Protein AF-A0AAU4BUW2-F1 (afdb_monomer_lite)

pLDDT: mean 75.23, std 21.62, range [34.34, 97.56]

Structure (mmCIF, N/CA/C/O backbone):
data_AF-A0AAU4BUW2-F1
#
_entry.id   AF-A0AAU4BUW2-F1
#
loop_
_atom_site.group_PDB
_atom_site.id
_atom_site.type_symbol
_atom_site.label_atom_id
_atom_site.label_alt_id
_atom_site.label_comp_id
_atom_site.label_asym_id
_atom_site.label_entity_id
_atom_site.label_seq_id
_atom_site.pdbx_PDB_ins_code
_atom_site.Cartn_x
_atom_site.Cartn_y
_atom_site.Cartn_z
_atom_site.occupancy
_atom_site.B_iso_or_equiv
_atom_site.auth_seq_id
_atom_site.auth_comp_id
_atom_site.auth_asym_id
_atom_site.auth_atom_id
_atom_site.pdbx_PDB_model_num
ATOM 1 N N . MET A 1 1 ? 33.527 -17.683 20.914 1.00 52.94 1 MET A N 1
ATOM 2 C CA . MET A 1 1 ? 32.329 -17.233 20.175 1.00 52.94 1 MET A CA 1
ATOM 3 C C . MET A 1 1 ? 32.553 -15.780 19.814 1.00 52.94 1 MET A C 1
ATOM 5 O O . MET A 1 1 ? 32.644 -14.960 20.717 1.00 52.94 1 MET A O 1
ATOM 9 N N . THR A 1 2 ? 32.764 -15.481 18.536 1.00 48.72 2 THR A N 1
ATOM 10 C CA . THR A 1 2 ? 32.905 -14.100 18.056 1.00 48.72 2 THR A CA 1
ATOM 11 C C . THR A 1 2 ? 31.518 -13.453 18.076 1.00 48.72 2 THR A C 1
ATOM 13 O O . THR A 1 2 ? 30.574 -14.110 17.627 1.00 48.72 2 THR A O 1
ATOM 16 N N . PRO A 1 3 ? 31.344 -12.240 18.628 1.00 55.28 3 PRO A N 1
ATOM 17 C CA . PRO A 1 3 ? 30.049 -11.572 18.601 1.00 55.28 3 PRO A CA 1
ATOM 18 C C . PRO A 1 3 ? 29.591 -11.379 17.146 1.00 55.28 3 PRO A C 1
ATOM 20 O O . PRO A 1 3 ? 30.436 -11.143 16.276 1.00 55.28 3 PRO A O 1
ATOM 23 N N . PRO A 1 4 ? 28.283 -11.501 16.858 1.00 71.19 4 PRO A N 1
ATOM 24 C CA . PRO A 1 4 ? 27.765 -11.181 15.538 1.00 71.19 4 PRO A CA 1
ATOM 25 C C . PRO A 1 4 ? 28.080 -9.712 15.250 1.00 71.19 4 PRO A C 1
ATOM 27 O O . PRO A 1 4 ? 27.684 -8.825 16.001 1.00 71.19 4 PRO A O 1
ATOM 30 N N . HIS A 1 5 ? 28.855 -9.467 14.196 1.00 78.31 5 HIS A N 1
ATOM 31 C CA . HIS A 1 5 ? 29.102 -8.113 13.728 1.00 78.31 5 HIS A CA 1
ATOM 32 C C . HIS A 1 5 ? 27.806 -7.559 13.142 1.00 78.31 5 HIS A C 1
ATOM 34 O O . HIS A 1 5 ? 27.240 -8.158 12.226 1.00 78.31 5 HIS A O 1
ATOM 40 N N . ASP A 1 6 ? 27.355 -6.418 13.662 1.00 89.38 6 ASP A N 1
ATOM 41 C CA . ASP A 1 6 ? 26.256 -5.682 13.053 1.00 89.38 6 ASP A CA 1
ATOM 42 C C . ASP A 1 6 ? 26.631 -5.316 11.607 1.00 89.38 6 ASP A C 1
ATOM 44 O O . ASP A 1 6 ? 27.727 -4.795 11.365 1.00 89.38 6 ASP A O 1
ATOM 48 N N . PRO A 1 7 ? 25.753 -5.589 10.627 1.00 91.94 7 PRO A N 1
ATOM 49 C CA . PRO A 1 7 ? 26.035 -5.282 9.235 1.00 91.94 7 PRO A CA 1
ATOM 50 C C . PRO A 1 7 ? 26.151 -3.760 9.019 1.00 91.94 7 PRO A C 1
ATOM 52 O O . PRO A 1 7 ? 25.404 -2.982 9.627 1.00 91.94 7 PRO A O 1
ATOM 55 N N . PRO A 1 8 ? 27.062 -3.313 8.135 1.00 96.19 8 PRO A N 1
ATOM 56 C CA . PRO A 1 8 ? 27.320 -1.898 7.885 1.00 96.19 8 PRO A CA 1
ATOM 57 C C . PRO A 1 8 ? 26.089 -1.162 7.342 1.00 96.19 8 PRO A C 1
ATOM 59 O O . PRO A 1 8 ? 25.204 -1.744 6.712 1.00 96.19 8 PRO A O 1
ATOM 62 N N . THR A 1 9 ? 26.047 0.151 7.571 1.00 97.12 9 THR A N 1
ATOM 63 C CA . THR A 1 9 ? 24.990 1.043 7.078 1.00 97.12 9 THR A CA 1
ATOM 64 C C . THR A 1 9 ? 25.570 2.072 6.111 1.00 97.12 9 THR A C 1
ATOM 66 O O . THR A 1 9 ? 26.580 2.703 6.413 1.00 97.12 9 THR A O 1
ATOM 69 N N . TYR A 1 10 ? 24.903 2.264 4.977 1.00 96.88 10 TYR A N 1
ATOM 70 C CA . TYR A 1 10 ? 25.281 3.161 3.889 1.00 96.88 10 TYR A CA 1
ATOM 71 C C . TYR A 1 10 ? 24.209 4.239 3.714 1.00 96.88 10 TYR A C 1
ATOM 73 O O . TYR A 1 10 ? 23.021 3.945 3.841 1.00 96.88 10 TYR A O 1
ATOM 81 N N . THR A 1 11 ? 24.606 5.475 3.413 1.00 93.75 11 THR A N 1
ATOM 82 C CA . THR A 1 11 ? 23.684 6.586 3.105 1.00 93.75 11 THR A CA 1
ATOM 83 C C . THR A 1 11 ? 23.733 6.947 1.626 1.00 93.75 11 THR A C 1
ATOM 85 O O . THR A 1 11 ? 22.713 6.899 0.945 1.00 93.75 11 THR A O 1
ATOM 88 N N . ASP A 1 12 ? 24.935 7.202 1.110 1.00 87.56 12 ASP A N 1
ATOM 89 C CA . ASP A 1 12 ? 25.102 7.804 -0.219 1.00 87.56 12 ASP A CA 1
ATOM 90 C C . ASP A 1 12 ? 25.758 6.845 -1.218 1.00 87.56 12 ASP A C 1
ATOM 92 O O . ASP A 1 12 ? 25.299 6.711 -2.348 1.00 87.56 12 ASP A O 1
ATOM 96 N N . ASN A 1 13 ? 26.787 6.112 -0.779 1.00 92.50 13 ASN A N 1
ATOM 97 C CA . ASN A 1 13 ? 27.566 5.213 -1.629 1.00 92.50 13 ASN A CA 1
ATOM 98 C C . ASN A 1 13 ? 27.379 3.760 -1.192 1.00 92.50 13 ASN A C 1
ATOM 100 O O . ASN A 1 13 ? 28.060 3.276 -0.285 1.00 92.50 13 ASN A O 1
ATOM 104 N N . VAL A 1 14 ? 26.441 3.070 -1.841 1.00 95.25 14 VAL A N 1
ATOM 105 C CA . VAL 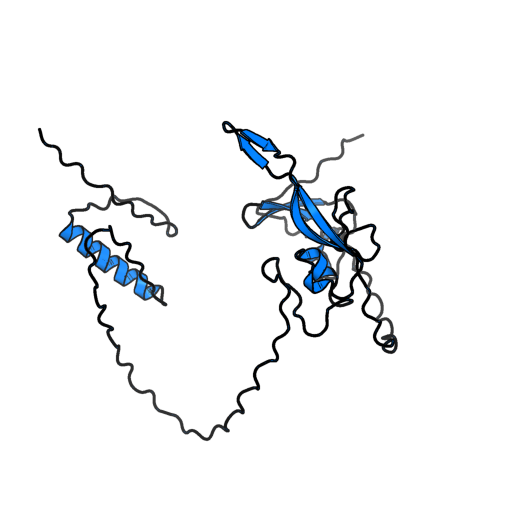A 1 14 ? 26.280 1.619 -1.709 1.00 95.25 14 VAL A CA 1
ATOM 106 C C . VAL A 1 14 ? 27.319 0.933 -2.606 1.00 95.25 14 VAL A C 1
ATOM 108 O O . VAL A 1 14 ? 27.342 1.217 -3.801 1.00 95.25 14 VAL A O 1
ATOM 111 N N . PRO A 1 15 ? 28.182 0.049 -2.072 1.00 97.25 15 PRO A N 1
ATOM 112 C CA . PRO A 1 15 ? 29.127 -0.712 -2.885 1.00 97.25 15 PRO A CA 1
ATOM 113 C C . PRO A 1 15 ? 28.440 -1.516 -3.998 1.00 97.25 15 PRO A C 1
ATOM 115 O O . PRO A 1 15 ? 27.417 -2.142 -3.746 1.00 97.25 15 PRO A O 1
ATOM 118 N N . ASP A 1 16 ? 29.054 -1.611 -5.181 1.00 96.62 16 ASP A N 1
ATOM 119 C CA . ASP A 1 16 ? 28.465 -2.273 -6.368 1.00 96.62 16 ASP A CA 1
ATOM 120 C C . ASP A 1 16 ? 28.072 -3.745 -6.163 1.00 96.62 16 ASP A C 1
ATOM 122 O O . ASP A 1 16 ? 27.202 -4.281 -6.851 1.00 96.62 16 ASP A O 1
ATOM 126 N N . HIS A 1 17 ? 28.730 -4.423 -5.221 1.00 96.69 17 HIS A N 1
ATOM 127 C CA . HIS A 1 17 ? 28.425 -5.810 -4.875 1.00 96.69 17 HIS A CA 1
ATOM 128 C C . HIS A 1 17 ? 27.206 -5.940 -3.956 1.00 96.69 17 HIS A C 1
ATOM 130 O O . HIS A 1 17 ? 26.813 -7.059 -3.652 1.00 96.69 17 HIS A O 1
ATOM 136 N N . LEU A 1 18 ? 26.606 -4.836 -3.511 1.00 97.56 18 LEU A N 1
ATOM 137 C CA . LEU A 1 18 ? 25.422 -4.817 -2.666 1.00 97.56 18 LEU A CA 1
ATOM 138 C C . LEU A 1 18 ? 24.219 -4.302 -3.456 1.00 97.56 18 LEU A C 1
ATOM 140 O O . LEU A 1 18 ? 24.239 -3.210 -4.019 1.00 97.56 18 LEU A O 1
ATOM 144 N N . LYS A 1 19 ? 23.139 -5.081 -3.462 1.00 97.31 19 LYS A N 1
ATOM 145 C CA . LYS A 1 19 ? 21.871 -4.714 -4.102 1.00 97.31 19 LYS A CA 1
ATOM 146 C C . LYS A 1 19 ? 20.706 -4.910 -3.149 1.00 97.31 19 LYS A C 1
ATOM 148 O O . LYS A 1 19 ? 20.697 -5.818 -2.319 1.00 97.31 19 LYS A O 1
ATOM 153 N N . THR A 1 20 ? 19.688 -4.072 -3.292 1.00 96.38 20 THR A N 1
ATOM 154 C CA . THR A 1 20 ? 18.395 -4.291 -2.634 1.00 96.38 20 THR A CA 1
ATOM 155 C C . THR A 1 20 ? 17.709 -5.537 -3.201 1.00 96.38 20 THR A C 1
ATOM 157 O O . THR A 1 20 ? 17.970 -5.944 -4.337 1.00 96.38 20 THR A O 1
ATOM 160 N N . THR A 1 21 ? 16.764 -6.119 -2.456 1.00 92.38 21 THR A N 1
ATOM 161 C CA . THR A 1 21 ? 15.946 -7.238 -2.969 1.00 92.38 21 THR A CA 1
ATOM 162 C C . THR A 1 21 ? 15.239 -6.880 -4.287 1.00 92.38 21 THR A C 1
ATOM 164 O O . THR A 1 21 ? 15.141 -7.722 -5.177 1.00 92.38 21 THR A O 1
ATOM 167 N N . GLY A 1 22 ? 14.770 -5.636 -4.445 1.00 88.19 22 GLY A N 1
ATOM 168 C CA . GLY A 1 22 ? 14.129 -5.175 -5.682 1.00 88.19 22 GLY A CA 1
ATOM 169 C C . GLY A 1 22 ? 15.079 -5.175 -6.883 1.00 88.19 22 GLY A C 1
ATOM 170 O O . GLY A 1 22 ? 14.716 -5.677 -7.944 1.00 88.19 22 GLY A O 1
ATOM 171 N N . GLN A 1 23 ? 16.307 -4.681 -6.699 1.00 94.19 23 GLN A N 1
ATOM 172 C CA . GLN A 1 23 ? 17.339 -4.682 -7.743 1.00 94.19 23 GLN A CA 1
ATOM 173 C C . GLN A 1 23 ? 17.772 -6.104 -8.116 1.00 94.19 23 GLN A C 1
ATOM 175 O O . GLN A 1 23 ? 17.837 -6.415 -9.299 1.00 94.19 23 GLN A O 1
ATOM 180 N N . LEU A 1 24 ? 17.981 -6.994 -7.136 1.00 94.62 24 LEU A N 1
ATOM 181 C CA . LEU A 1 24 ? 18.290 -8.402 -7.419 1.00 94.62 24 LEU A CA 1
ATOM 182 C C . LEU A 1 24 ? 17.197 -9.067 -8.260 1.00 94.62 24 LEU A C 1
ATOM 184 O O . LEU A 1 24 ? 17.501 -9.742 -9.238 1.00 94.62 24 LEU A O 1
ATOM 188 N N . ARG A 1 25 ? 15.922 -8.846 -7.919 1.00 91.50 25 ARG A N 1
ATOM 189 C CA . ARG A 1 25 ? 14.804 -9.421 -8.679 1.00 91.50 25 ARG A CA 1
ATOM 190 C C . ARG A 1 25 ? 14.738 -8.903 -10.110 1.00 91.50 25 ARG A C 1
ATOM 192 O O . ARG A 1 25 ? 14.415 -9.683 -11.000 1.00 91.50 25 ARG A O 1
ATOM 199 N N . ALA A 1 26 ? 15.050 -7.625 -10.329 1.00 85.50 26 ALA A N 1
ATOM 200 C CA . ALA A 1 26 ? 15.132 -7.053 -11.672 1.00 85.50 26 ALA A CA 1
ATOM 201 C C . ALA A 1 26 ? 16.213 -7.739 -12.529 1.00 85.50 26 ALA A C 1
ATOM 203 O O . ALA A 1 26 ? 16.033 -7.873 -13.735 1.00 85.50 26 ALA A O 1
ATOM 204 N N . ASP A 1 27 ? 17.271 -8.253 -11.896 1.00 91.88 27 ASP A N 1
ATOM 205 C CA . ASP A 1 27 ? 18.342 -9.018 -12.544 1.00 91.88 27 ASP A CA 1
ATOM 206 C C . ASP A 1 27 ? 18.046 -10.529 -12.649 1.00 91.88 27 ASP A C 1
ATOM 208 O O . ASP A 1 27 ? 18.917 -11.309 -13.033 1.00 91.88 27 ASP A O 1
ATOM 212 N N . GLY A 1 28 ? 16.844 -10.983 -12.279 1.00 92.75 28 GLY A N 1
ATOM 213 C CA . GLY A 1 28 ? 16.517 -12.412 -12.264 1.00 92.75 28 GLY A CA 1
ATOM 214 C C . GLY A 1 28 ? 17.132 -13.179 -11.085 1.00 92.75 28 GLY A C 1
ATOM 215 O O . GLY A 1 28 ? 17.253 -14.403 -11.142 1.00 92.75 28 GLY A O 1
ATOM 216 N N . LEU A 1 29 ? 17.516 -12.487 -10.011 1.00 95.62 29 LEU A N 1
ATOM 217 C CA . LEU A 1 29 ? 18.175 -13.048 -8.830 1.00 95.62 29 LEU A CA 1
ATOM 218 C C . LEU A 1 29 ? 17.323 -12.884 -7.559 1.00 95.62 29 LEU A C 1
ATOM 220 O O . LEU A 1 29 ? 16.421 -12.047 -7.467 1.00 95.62 29 LEU A O 1
ATOM 224 N N . ARG A 1 30 ? 17.624 -13.680 -6.533 1.00 94.75 30 ARG A N 1
ATOM 225 C CA . ARG A 1 30 ? 17.110 -13.531 -5.162 1.00 94.75 30 ARG A CA 1
ATOM 226 C C . ARG A 1 30 ? 18.259 -13.612 -4.150 1.00 94.75 30 ARG A C 1
ATOM 228 O O . ARG A 1 30 ? 19.281 -14.226 -4.463 1.00 94.75 30 ARG A O 1
ATOM 235 N N . PRO A 1 31 ? 18.111 -13.045 -2.939 1.00 96.50 31 PRO A N 1
ATOM 236 C CA . PRO A 1 31 ? 19.123 -13.179 -1.893 1.00 96.50 31 PRO A CA 1
ATOM 237 C C . PRO A 1 31 ? 19.453 -14.651 -1.609 1.00 96.50 31 PRO A C 1
ATOM 239 O O . PRO A 1 31 ? 18.542 -15.469 -1.476 1.00 96.50 31 PRO A O 1
ATOM 242 N N . GLY A 1 32 ? 20.741 -14.994 -1.515 1.00 93.25 32 GLY A N 1
ATOM 243 C CA . GLY A 1 32 ? 21.165 -16.344 -1.115 1.00 93.25 32 GLY A CA 1
ATOM 244 C C . GLY A 1 32 ? 21.112 -16.580 0.390 1.00 93.25 32 GLY A C 1
ATOM 245 O O . GLY A 1 32 ? 21.058 -17.723 0.837 1.00 93.25 32 GLY A O 1
ATOM 246 N N . THR A 1 33 ? 21.094 -15.504 1.177 1.00 91.25 33 THR A N 1
ATOM 247 C CA . THR A 1 33 ? 20.974 -15.532 2.635 1.00 91.25 33 THR A CA 1
ATOM 248 C C . THR A 1 33 ? 19.787 -14.694 3.085 1.00 91.25 33 THR A C 1
ATOM 250 O O . THR A 1 33 ? 19.461 -13.678 2.474 1.00 91.25 33 THR A O 1
ATOM 253 N N . VAL A 1 34 ? 19.158 -15.111 4.187 1.00 88.06 34 VAL A N 1
ATOM 254 C CA . VAL A 1 34 ? 18.076 -14.344 4.827 1.00 88.06 34 VAL A CA 1
ATOM 255 C C . VAL A 1 34 ? 18.628 -13.090 5.507 1.00 88.06 34 VAL A C 1
ATOM 257 O O . VAL A 1 34 ? 17.988 -12.048 5.489 1.00 88.06 34 VAL A O 1
ATOM 260 N N . ALA A 1 35 ? 19.830 -13.174 6.086 1.00 92.62 35 ALA A N 1
ATOM 261 C CA . ALA A 1 35 ? 20.460 -12.032 6.735 1.00 92.62 35 ALA A CA 1
ATOM 262 C C . ALA A 1 35 ? 20.960 -11.007 5.695 1.00 92.62 35 ALA A C 1
ATOM 264 O O . ALA A 1 35 ? 21.592 -11.413 4.708 1.00 92.62 35 ALA A O 1
ATOM 265 N N . PRO A 1 36 ? 20.718 -9.700 5.910 1.00 94.75 36 PRO A N 1
ATOM 266 C CA . PRO A 1 36 ? 21.247 -8.648 5.054 1.00 94.75 36 PRO A CA 1
ATOM 267 C C . PRO A 1 36 ? 22.759 -8.491 5.253 1.00 94.75 36 PRO A C 1
ATOM 269 O O . PRO A 1 36 ? 23.269 -8.559 6.371 1.00 94.75 36 PRO A O 1
ATOM 272 N N . ALA A 1 37 ? 23.473 -8.234 4.159 1.00 96.19 37 ALA A N 1
ATOM 273 C CA . ALA A 1 37 ? 24.902 -7.917 4.168 1.00 96.19 37 ALA A CA 1
ATOM 274 C C . ALA A 1 37 ? 25.169 -6.451 4.559 1.00 96.19 37 ALA A C 1
ATOM 276 O O . ALA A 1 37 ? 26.288 -6.091 4.916 1.00 96.19 37 ALA A O 1
ATOM 277 N N . GLY A 1 38 ? 24.141 -5.604 4.498 1.00 96.75 38 GLY A N 1
ATOM 278 C CA . GLY A 1 38 ? 24.213 -4.195 4.846 1.00 96.75 38 GLY A CA 1
ATOM 279 C C . GLY A 1 38 ? 22.836 -3.546 4.865 1.00 96.75 38 GLY A C 1
ATOM 280 O O . GLY A 1 38 ? 21.825 -4.158 4.518 1.00 96.75 38 GLY A O 1
ATOM 281 N N . TRP A 1 39 ? 22.806 -2.275 5.236 1.00 97.25 39 TRP A N 1
ATOM 282 C CA . TRP A 1 39 ? 21.598 -1.460 5.227 1.00 97.25 39 TRP A CA 1
ATOM 283 C C . TRP A 1 39 ? 21.820 -0.203 4.408 1.00 97.25 39 TRP A C 1
ATOM 285 O O . TRP A 1 39 ? 22.830 0.469 4.585 1.00 97.25 39 TRP A O 1
ATOM 295 N N . TRP A 1 40 ? 20.867 0.150 3.556 1.00 96.94 40 TRP A N 1
ATOM 296 C CA . TRP A 1 40 ? 20.851 1.437 2.872 1.00 96.94 40 TRP A CA 1
ATOM 297 C C . TRP A 1 40 ? 19.828 2.358 3.523 1.00 96.94 40 TRP A C 1
ATOM 299 O O . TRP A 1 40 ? 18.663 1.984 3.665 1.00 96.94 40 TRP A O 1
ATOM 309 N N . ILE A 1 41 ? 20.254 3.552 3.925 1.00 95.75 41 ILE A N 1
ATOM 310 C CA . ILE A 1 41 ? 19.381 4.604 4.428 1.00 95.75 41 ILE A CA 1
ATOM 311 C C . ILE A 1 41 ? 19.237 5.689 3.368 1.00 95.75 41 ILE A C 1
ATOM 313 O O . ILE A 1 41 ? 20.212 6.347 3.025 1.00 95.75 41 ILE A O 1
ATOM 317 N N . GLN A 1 42 ? 18.009 5.920 2.921 1.00 90.69 42 GLN A N 1
ATOM 318 C CA . GLN A 1 42 ? 17.655 7.012 2.020 1.00 90.69 42 GLN A CA 1
ATOM 319 C C . GLN A 1 42 ? 16.751 8.011 2.736 1.00 90.69 42 GLN A C 1
ATOM 321 O O . GLN A 1 42 ? 15.917 7.623 3.551 1.00 90.69 42 GLN A O 1
ATOM 326 N N . THR A 1 43 ? 16.883 9.295 2.413 1.00 89.81 43 THR A N 1
ATOM 327 C CA . THR A 1 43 ? 15.946 10.322 2.882 1.00 89.81 43 THR A CA 1
ATOM 328 C C . THR A 1 43 ? 14.942 10.616 1.775 1.00 89.81 43 THR A C 1
ATOM 330 O O . THR A 1 43 ? 15.328 11.048 0.692 1.00 89.81 43 THR A O 1
ATOM 333 N N . PHE A 1 44 ? 13.656 10.405 2.042 1.00 75.12 44 PHE A N 1
ATOM 334 C CA . PHE A 1 44 ? 12.568 10.712 1.116 1.00 75.12 44 PHE A CA 1
ATOM 335 C C . PHE A 1 44 ? 11.530 11.577 1.826 1.00 75.12 44 PHE A C 1
ATOM 337 O O . PHE A 1 44 ? 11.021 11.194 2.875 1.00 75.12 44 PHE A O 1
ATOM 344 N N . ALA A 1 45 ? 11.246 12.761 1.274 1.00 81.00 45 ALA A N 1
ATOM 345 C CA . ALA A 1 45 ? 10.319 13.743 1.851 1.00 81.00 45 ALA A CA 1
ATOM 346 C C . ALA A 1 45 ? 10.613 14.127 3.323 1.00 81.00 45 ALA A C 1
ATOM 348 O O . ALA A 1 45 ? 9.707 14.472 4.074 1.00 81.00 45 ALA A O 1
ATOM 349 N N . GLY A 1 46 ? 11.886 14.081 3.734 1.00 82.31 46 GLY A N 1
ATOM 350 C CA . GLY A 1 46 ? 12.315 14.361 5.110 1.00 82.31 46 GLY A CA 1
ATOM 351 C C . GLY A 1 46 ? 12.319 13.143 6.042 1.00 82.31 46 GLY A C 1
ATOM 352 O O . GLY A 1 46 ? 12.901 13.226 7.122 1.00 82.31 46 GLY A O 1
ATOM 353 N N . ASP A 1 47 ? 11.771 12.005 5.610 1.00 77.50 47 ASP A N 1
ATOM 354 C CA . ASP A 1 47 ? 11.775 10.756 6.371 1.00 77.50 47 ASP A CA 1
ATOM 355 C C . ASP A 1 47 ? 12.941 9.850 5.963 1.00 77.50 47 ASP A C 1
ATOM 357 O O . ASP A 1 47 ? 13.281 9.730 4.783 1.00 77.50 47 ASP A O 1
ATOM 361 N N . ARG A 1 48 ? 13.557 9.181 6.946 1.00 85.38 48 ARG A N 1
ATOM 362 C CA . ARG A 1 48 ? 14.647 8.221 6.718 1.00 85.38 48 ARG A CA 1
ATOM 363 C C . ARG A 1 48 ? 14.082 6.818 6.521 1.00 85.38 48 ARG A C 1
ATOM 365 O O . ARG A 1 48 ? 13.558 6.214 7.454 1.00 85.38 48 ARG A O 1
ATOM 372 N N . TRP A 1 49 ? 14.260 6.285 5.323 1.00 86.00 49 TRP A N 1
ATOM 373 C CA . TRP A 1 49 ? 13.876 4.937 4.929 1.00 86.00 49 TRP A CA 1
ATOM 374 C C . TRP A 1 49 ? 15.083 4.017 4.974 1.00 86.00 49 TRP A C 1
ATOM 376 O O . TRP A 1 49 ? 16.135 4.349 4.436 1.00 86.00 49 TRP A O 1
ATOM 386 N N . ARG A 1 50 ? 14.929 2.854 5.606 1.00 92.88 50 ARG A N 1
ATOM 387 C CA . ARG A 1 50 ? 15.975 1.835 5.715 1.00 92.88 50 ARG A CA 1
ATOM 388 C C . ARG A 1 50 ? 15.591 0.626 4.865 1.00 92.88 50 ARG A C 1
ATOM 390 O O . ARG A 1 50 ? 14.522 0.060 5.071 1.00 92.88 50 ARG A O 1
ATOM 397 N N . THR A 1 51 ? 16.468 0.227 3.950 1.00 94.62 51 THR A N 1
ATOM 398 C CA . THR A 1 51 ? 16.282 -0.927 3.059 1.00 94.62 51 THR A CA 1
ATOM 399 C C . THR A 1 51 ? 17.428 -1.919 3.227 1.00 94.62 51 THR A C 1
ATOM 401 O O . THR A 1 51 ? 18.582 -1.526 3.393 1.00 94.62 51 THR A O 1
ATOM 404 N N . GLU A 1 52 ? 17.111 -3.209 3.193 1.00 96.88 52 GLU A N 1
ATOM 405 C CA . GLU A 1 52 ? 18.095 -4.292 3.248 1.00 96.88 52 GLU A CA 1
ATOM 406 C C . GLU A 1 52 ? 18.930 -4.361 1.967 1.00 96.88 52 GLU A C 1
ATOM 408 O O . GLU A 1 52 ? 18.408 -4.252 0.852 1.00 96.88 52 GLU A O 1
ATOM 413 N N . LEU A 1 53 ? 20.233 -4.575 2.138 1.00 97.38 53 LEU A N 1
ATOM 414 C CA . LEU A 1 53 ? 21.172 -4.856 1.063 1.00 97.38 53 LEU A CA 1
ATOM 415 C C . LEU A 1 53 ? 21.678 -6.291 1.175 1.00 97.38 53 LEU A C 1
ATOM 417 O O . LEU A 1 53 ? 21.988 -6.779 2.263 1.00 97.38 53 LEU A O 1
ATOM 421 N N . HIS A 1 54 ? 21.825 -6.942 0.030 1.00 97.50 54 HIS A N 1
ATOM 422 C CA . HIS A 1 54 ? 22.322 -8.305 -0.084 1.00 97.50 54 HIS A CA 1
ATOM 423 C C . HIS A 1 54 ? 23.523 -8.334 -1.025 1.00 97.50 54 HIS A C 1
ATOM 425 O O . HIS A 1 54 ? 23.564 -7.591 -2.008 1.00 97.50 54 HIS A O 1
ATOM 431 N N . ASP A 1 55 ? 24.485 -9.203 -0.724 1.00 97.19 55 ASP A N 1
ATOM 432 C CA . ASP A 1 55 ? 25.642 -9.414 -1.589 1.00 97.19 55 ASP A CA 1
ATOM 433 C C . ASP A 1 55 ? 25.209 -10.128 -2.877 1.00 97.19 55 ASP A C 1
ATOM 435 O O . ASP A 1 55 ? 24.662 -11.231 -2.853 1.00 97.19 55 ASP A O 1
ATOM 439 N N . VAL A 1 56 ? 25.463 -9.499 -4.022 1.00 96.56 56 VAL A N 1
ATOM 440 C CA . VAL A 1 56 ? 25.178 -10.050 -5.351 1.00 96.56 56 VAL A CA 1
ATOM 441 C C . VAL A 1 56 ? 25.945 -11.354 -5.578 1.00 96.56 56 VAL A C 1
ATOM 443 O O . VAL A 1 56 ? 25.449 -12.239 -6.268 1.00 96.56 56 VAL A O 1
ATOM 446 N N . ARG A 1 57 ? 27.126 -11.516 -4.969 1.00 96.38 57 ARG A N 1
ATOM 447 C CA . ARG A 1 57 ? 27.964 -12.719 -5.098 1.00 96.38 57 ARG A CA 1
ATOM 448 C C . ARG A 1 57 ? 27.355 -13.941 -4.417 1.00 96.38 57 ARG A C 1
ATOM 450 O O . ARG A 1 57 ? 27.687 -15.059 -4.797 1.00 96.38 57 ARG A O 1
ATOM 457 N N . SER A 1 58 ? 26.500 -13.738 -3.413 1.00 96.31 58 SER A N 1
ATOM 458 C CA . SER A 1 58 ? 25.765 -14.824 -2.756 1.00 96.31 58 SER A CA 1
ATOM 459 C C . SER A 1 58 ? 24.366 -15.018 -3.336 1.00 96.31 58 SER A C 1
ATOM 461 O O . SER A 1 58 ? 23.715 -16.010 -3.017 1.00 96.31 58 SER A O 1
ATOM 463 N N . ALA A 1 59 ? 23.888 -14.097 -4.177 1.00 95.62 59 ALA A N 1
ATOM 464 C CA . ALA A 1 59 ? 22.566 -14.183 -4.772 1.00 95.62 59 ALA A CA 1
ATOM 465 C C . ALA A 1 59 ? 22.433 -15.432 -5.653 1.00 95.62 59 ALA A C 1
ATOM 467 O O . ALA A 1 59 ? 23.352 -15.831 -6.367 1.00 95.62 59 ALA A O 1
ATOM 468 N N . VAL A 1 60 ? 21.254 -16.045 -5.609 1.00 96.25 60 VAL A N 1
ATOM 469 C CA . VAL A 1 60 ? 20.933 -17.230 -6.408 1.00 96.25 60 VAL A CA 1
ATOM 470 C C . VAL A 1 60 ? 19.910 -16.862 -7.479 1.00 96.25 60 VAL A C 1
ATOM 472 O O . VAL A 1 60 ? 19.098 -15.959 -7.248 1.00 96.25 60 VAL A O 1
ATOM 475 N N . PRO A 1 61 ? 19.894 -17.548 -8.634 1.00 95.94 61 PRO A N 1
ATOM 476 C CA . PRO A 1 61 ? 18.860 -17.344 -9.637 1.00 95.94 61 PRO A CA 1
ATOM 477 C C . PRO A 1 61 ? 17.463 -17.466 -9.029 1.00 95.94 61 PRO A C 1
ATOM 479 O O . PRO A 1 61 ? 17.200 -18.340 -8.190 1.00 95.94 61 PRO A O 1
ATOM 482 N N . LEU A 1 62 ? 16.559 -16.580 -9.444 1.00 90.00 62 LEU A N 1
ATOM 483 C CA . LEU A 1 62 ? 15.143 -16.790 -9.195 1.00 90.00 62 LEU A CA 1
ATOM 484 C C . LEU A 1 62 ? 14.753 -18.127 -9.835 1.00 90.00 62 LEU A C 1
ATOM 486 O O . LEU A 1 62 ? 15.177 -18.404 -10.960 1.00 90.00 62 LEU A O 1
ATOM 490 N N . PRO A 1 63 ? 13.969 -18.967 -9.138 1.00 83.62 63 PRO A N 1
ATOM 491 C CA . PRO A 1 63 ? 13.421 -20.154 -9.763 1.00 83.62 63 PRO A CA 1
ATOM 492 C C . PRO A 1 63 ? 12.649 -19.700 -10.998 1.00 83.62 63 PRO A C 1
ATOM 494 O O . PRO A 1 63 ? 11.688 -18.936 -10.901 1.00 83.62 63 PRO A O 1
ATOM 497 N N . THR A 1 64 ? 13.111 -20.136 -12.165 1.00 72.56 64 THR A N 1
ATOM 498 C CA . THR A 1 64 ? 12.332 -20.065 -13.391 1.00 72.56 64 THR A CA 1
ATOM 499 C C . THR A 1 64 ? 11.217 -21.064 -13.180 1.00 72.56 64 THR A C 1
ATOM 501 O O . THR A 1 64 ? 11.388 -22.263 -13.393 1.00 72.56 64 THR A O 1
ATOM 504 N N . THR A 1 65 ? 10.086 -20.593 -12.660 1.00 64.75 65 THR A N 1
ATOM 505 C CA . THR A 1 65 ? 8.862 -21.369 -12.764 1.00 64.75 65 THR A CA 1
ATOM 506 C C . THR A 1 65 ? 8.728 -21.667 -14.256 1.00 64.75 65 THR A C 1
ATOM 508 O O . THR A 1 65 ? 8.756 -20.711 -15.044 1.00 64.75 65 THR A O 1
ATOM 511 N N . PRO A 1 66 ? 8.678 -22.943 -14.688 1.00 58.31 66 PRO A N 1
ATOM 512 C CA . PRO A 1 66 ? 8.312 -23.224 -16.067 1.00 58.31 66 PRO A CA 1
ATOM 513 C C . PRO A 1 66 ? 7.019 -22.456 -16.348 1.00 58.31 66 PRO A C 1
ATOM 515 O O . PRO A 1 66 ? 6.250 -22.241 -15.403 1.00 58.31 66 PRO A O 1
ATOM 518 N N . PRO A 1 67 ? 6.782 -21.995 -17.586 1.00 50.88 67 PRO A N 1
ATOM 519 C CA . PRO A 1 67 ? 5.490 -21.433 -17.925 1.00 50.88 67 PRO A CA 1
ATOM 520 C C . PRO A 1 67 ? 4.459 -22.500 -17.568 1.00 50.88 67 PRO A C 1
ATOM 522 O O . PRO A 1 67 ? 4.343 -23.515 -18.251 1.00 50.88 67 PRO A O 1
ATOM 525 N N . THR A 1 68 ? 3.793 -22.326 -16.426 1.00 47.97 68 THR A N 1
ATOM 526 C CA . THR A 1 68 ? 2.616 -23.098 -16.081 1.00 47.97 68 THR A CA 1
ATOM 527 C C . THR A 1 68 ? 1.703 -22.859 -17.256 1.00 47.97 68 THR A C 1
ATOM 529 O O . THR A 1 68 ? 1.359 -21.703 -17.513 1.00 47.97 68 THR A O 1
ATOM 532 N N . SER A 1 69 ? 1.435 -23.923 -18.017 1.00 51.53 69 SER A N 1
ATOM 533 C CA . SER A 1 69 ? 0.446 -23.941 -19.083 1.00 51.53 69 SER A CA 1
ATOM 534 C C . SER A 1 69 ? -0.716 -23.093 -18.610 1.00 51.53 69 SER A C 1
ATOM 536 O O . SER A 1 69 ? -1.288 -23.412 -17.568 1.00 51.53 69 SER A O 1
ATOM 538 N N . GLU A 1 70 ? -0.929 -21.968 -19.292 1.00 46.88 70 GLU A N 1
ATOM 539 C CA . GLU A 1 70 ? -1.943 -20.976 -18.967 1.00 46.88 70 GLU A CA 1
ATOM 540 C C . GLU A 1 70 ? -3.222 -21.742 -18.622 1.00 46.88 70 GLU A C 1
ATOM 542 O O . GLU A 1 70 ? -3.762 -22.422 -19.501 1.00 46.88 70 GLU A O 1
ATOM 547 N N . PRO A 1 71 ? -3.630 -21.786 -17.336 1.00 50.41 71 PRO A N 1
ATOM 548 C CA . PRO A 1 71 ? -4.859 -22.454 -16.976 1.00 50.41 71 PRO A CA 1
ATOM 549 C C . PRO A 1 71 ? -5.937 -21.776 -17.802 1.00 50.41 71 PRO A C 1
ATOM 551 O O . PRO A 1 71 ? -6.035 -20.547 -17.781 1.00 50.41 71 PRO A O 1
ATOM 554 N N . GLU A 1 72 ? -6.673 -22.581 -18.567 1.00 53.75 72 GLU A N 1
ATOM 555 C CA . GLU A 1 72 ? -7.908 -22.184 -19.230 1.00 53.75 72 GLU A CA 1
ATOM 556 C C . GLU A 1 72 ? -8.620 -21.155 -18.344 1.00 53.75 72 GLU A C 1
ATOM 558 O O . GLU A 1 72 ? -8.776 -21.435 -17.149 1.00 53.75 72 GLU A O 1
ATOM 563 N N . PRO A 1 73 ? -8.920 -19.944 -18.858 1.00 51.09 73 PRO A N 1
ATOM 564 C CA . PRO A 1 73 ? -9.284 -18.815 -18.021 1.00 51.09 73 PRO A CA 1
ATOM 565 C C . PRO A 1 73 ? -10.459 -19.238 -17.158 1.00 51.09 73 PRO A C 1
ATOM 567 O O . PRO A 1 73 ? -11.566 -19.457 -17.654 1.00 51.09 73 PRO A O 1
ATOM 570 N N . ALA A 1 74 ? -10.179 -19.403 -15.863 1.00 56.12 74 ALA A N 1
ATOM 571 C CA . ALA A 1 74 ? -11.203 -19.706 -14.892 1.00 56.12 74 ALA A CA 1
ATOM 572 C C . ALA A 1 74 ? -12.308 -18.653 -15.064 1.00 56.12 74 ALA A C 1
ATOM 574 O O . ALA A 1 74 ? -11.992 -17.486 -15.345 1.00 56.12 74 ALA A O 1
ATOM 575 N N . PRO A 1 75 ? -13.590 -19.043 -14.946 1.00 57.62 75 PRO A N 1
ATOM 576 C CA . PRO A 1 75 ? -14.680 -18.079 -14.998 1.00 57.62 75 PRO A CA 1
ATOM 577 C C . PRO A 1 75 ? -14.337 -16.911 -14.066 1.00 57.62 75 PRO A C 1
ATOM 579 O O . PRO A 1 75 ? -13.737 -17.160 -13.016 1.00 57.62 75 PRO A O 1
ATOM 582 N N . PRO A 1 76 ? -14.635 -15.659 -14.465 1.00 58.38 76 PRO A N 1
ATOM 583 C CA . PRO A 1 76 ? -14.186 -14.470 -13.752 1.00 58.38 76 PRO A CA 1
ATOM 584 C C . PRO A 1 76 ? -14.495 -14.647 -12.271 1.00 58.38 76 PRO A C 1
ATOM 586 O O . PRO A 1 76 ? -15.663 -14.739 -11.896 1.00 58.38 76 PRO A O 1
ATOM 589 N N . ALA A 1 77 ? -13.441 -14.794 -11.464 1.00 59.62 77 ALA A N 1
ATOM 590 C CA . ALA A 1 77 ? -13.592 -15.007 -10.039 1.00 59.62 77 ALA A CA 1
ATOM 591 C C . ALA A 1 77 ? -14.432 -13.850 -9.501 1.00 59.62 77 ALA A C 1
ATOM 593 O O . ALA A 1 77 ? -14.144 -12.685 -9.795 1.00 59.62 77 ALA A O 1
ATOM 594 N N . GLU A 1 78 ? -15.504 -14.172 -8.780 1.00 69.44 78 GLU A N 1
ATOM 595 C CA . GLU A 1 78 ? -16.330 -13.144 -8.163 1.00 69.44 78 GLU A CA 1
ATOM 596 C C . GLU A 1 78 ? -15.430 -12.216 -7.335 1.00 69.44 78 GLU A C 1
ATOM 598 O O . GLU A 1 78 ? -14.490 -12.695 -6.684 1.00 69.44 78 GLU A O 1
ATOM 603 N N . PRO A 1 79 ? -15.655 -10.889 -7.387 1.00 74.50 79 PRO A N 1
ATOM 604 C CA . PRO A 1 79 ? -14.807 -9.943 -6.683 1.00 74.50 79 PRO A CA 1
ATOM 605 C C . PRO A 1 79 ? -14.749 -10.327 -5.206 1.00 74.50 79 PRO A C 1
ATOM 607 O O . PRO A 1 79 ? -15.765 -10.380 -4.515 1.00 74.50 79 PRO A O 1
ATOM 610 N N . THR A 1 80 ? -13.546 -10.638 -4.728 1.00 85.25 80 THR A N 1
ATOM 611 C CA . THR A 1 80 ? -13.338 -11.063 -3.345 1.00 85.25 80 THR A CA 1
ATOM 612 C C . THR A 1 80 ? -13.631 -9.889 -2.420 1.00 85.25 80 THR A C 1
ATOM 614 O O . THR A 1 80 ? -12.989 -8.842 -2.522 1.00 85.25 80 THR A O 1
ATOM 617 N N . ALA A 1 81 ? -14.603 -10.051 -1.520 1.00 90.44 81 ALA A N 1
ATOM 618 C CA . ALA A 1 81 ? -14.853 -9.071 -0.474 1.00 90.44 81 ALA A CA 1
ATOM 619 C C . ALA A 1 81 ? -13.639 -8.997 0.464 1.00 90.44 81 ALA A C 1
ATOM 621 O O . ALA A 1 81 ? -13.102 -10.025 0.874 1.00 90.44 81 ALA A O 1
ATOM 622 N N . MET A 1 82 ? -13.207 -7.782 0.799 1.00 94.50 82 MET A N 1
ATOM 623 C CA . MET A 1 82 ? -12.029 -7.538 1.629 1.00 94.50 82 MET A CA 1
ATOM 624 C C . MET A 1 82 ? -12.380 -6.692 2.840 1.00 94.50 82 MET A C 1
ATOM 626 O O . MET A 1 82 ? -13.211 -5.785 2.768 1.00 94.50 82 MET A O 1
ATOM 630 N N . THR A 1 83 ? -11.700 -6.956 3.946 1.00 95.12 83 THR A N 1
ATOM 631 C CA . THR A 1 83 ? -11.888 -6.229 5.196 1.00 95.12 83 THR A CA 1
ATOM 632 C C . THR A 1 83 ? -11.111 -4.920 5.153 1.00 95.12 83 THR A C 1
ATOM 634 O O . THR A 1 83 ? -9.903 -4.910 4.899 1.00 95.12 83 THR A O 1
ATOM 637 N N . ILE A 1 84 ? -11.792 -3.808 5.428 1.00 95.94 84 ILE A N 1
ATOM 638 C CA . ILE A 1 84 ? -11.163 -2.489 5.500 1.00 95.94 84 ILE A CA 1
ATOM 639 C C . ILE A 1 84 ? -10.824 -2.168 6.949 1.00 95.94 84 ILE A C 1
ATOM 641 O O . ILE A 1 84 ? -11.668 -2.276 7.841 1.00 95.94 84 ILE A O 1
ATOM 645 N N . VAL A 1 85 ? -9.570 -1.778 7.157 1.00 94.44 85 VAL A N 1
ATOM 646 C CA . VAL A 1 85 ? -8.956 -1.603 8.471 1.00 94.44 85 VAL A CA 1
ATOM 647 C C . VAL A 1 85 ? -8.406 -0.188 8.564 1.00 94.44 85 VAL A C 1
ATOM 649 O O . VAL A 1 85 ? -7.454 0.152 7.863 1.00 94.44 85 VAL A O 1
ATOM 652 N N . THR A 1 86 ? -8.948 0.639 9.447 1.00 94.00 86 THR A N 1
ATOM 653 C CA . THR A 1 86 ? -8.442 1.995 9.666 1.00 94.00 86 THR A CA 1
ATOM 654 C C . THR A 1 86 ? -7.539 2.024 10.887 1.00 94.00 86 THR A C 1
ATOM 656 O O . THR A 1 86 ? -7.941 1.743 12.015 1.00 94.00 86 THR A O 1
ATOM 659 N N . TRP A 1 87 ? -6.277 2.376 10.661 1.00 89.62 87 TRP A N 1
ATOM 660 C CA . TRP A 1 87 ? -5.329 2.611 11.738 1.00 89.62 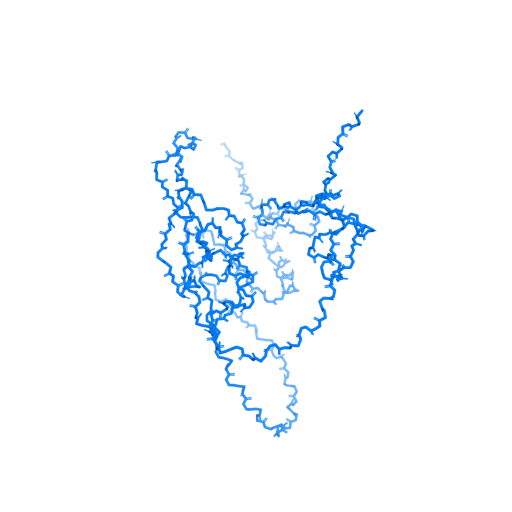87 TRP A CA 1
ATOM 661 C C . TRP A 1 87 ? -5.566 3.983 12.342 1.00 89.62 87 TRP A C 1
ATOM 663 O O . TRP A 1 87 ? -5.734 4.968 11.620 1.00 89.62 87 TRP A O 1
ATOM 673 N N . THR A 1 88 ? -5.513 4.063 13.668 1.00 87.81 88 THR A N 1
ATOM 674 C CA . THR A 1 88 ? -5.743 5.308 14.396 1.00 87.81 88 THR A CA 1
ATOM 675 C C . THR A 1 88 ? -4.539 5.677 15.257 1.00 87.81 88 THR A C 1
ATOM 677 O O . THR A 1 88 ? -3.978 4.852 15.981 1.00 87.81 88 THR A O 1
ATOM 680 N N . LYS A 1 89 ? -4.145 6.951 15.221 1.00 86.50 89 LYS A N 1
ATOM 681 C CA . LYS A 1 89 ? -3.093 7.507 16.084 1.00 86.50 89 LYS A CA 1
ATOM 682 C C . LYS A 1 89 ? -3.696 8.371 17.193 1.00 86.50 89 LYS A C 1
ATOM 684 O O . LYS A 1 89 ? -4.715 9.021 16.950 1.00 86.50 89 LYS A O 1
ATOM 689 N N . PRO A 1 90 ? -3.081 8.432 18.386 1.00 87.44 90 PRO A N 1
ATOM 690 C CA . PRO A 1 90 ? -3.502 9.377 19.410 1.00 87.44 90 PRO A CA 1
ATOM 691 C C . PRO A 1 90 ? -3.337 10.815 18.905 1.00 87.44 90 PRO A C 1
ATOM 693 O O . PRO A 1 90 ? -2.323 11.180 18.300 1.00 87.44 90 PRO A O 1
ATOM 696 N N . VAL A 1 91 ? -4.349 11.643 19.150 1.00 91.88 91 VAL A N 1
ATOM 697 C CA . VAL A 1 91 ? -4.298 13.078 18.882 1.00 91.88 91 VAL A CA 1
ATOM 698 C C . VAL A 1 91 ? -3.495 13.733 19.996 1.00 91.88 91 VAL A C 1
ATOM 700 O O . VAL A 1 91 ? -3.746 13.523 21.183 1.00 91.88 91 VAL A O 1
ATOM 703 N N . ARG A 1 92 ? -2.505 14.537 19.609 1.00 93.75 92 ARG A N 1
ATOM 704 C CA . ARG A 1 92 ? -1.661 15.280 20.544 1.00 93.75 92 ARG A CA 1
ATOM 705 C C . ARG A 1 92 ? -1.923 16.766 20.374 1.00 93.75 92 ARG A C 1
ATOM 707 O O . ARG A 1 92 ? -1.993 17.262 19.251 1.00 93.75 92 ARG A O 1
ATOM 714 N N . ARG A 1 93 ? -2.038 17.480 21.489 1.00 95.25 93 ARG A N 1
ATOM 715 C CA . ARG A 1 93 ? -2.147 18.941 21.535 1.00 95.25 93 ARG A CA 1
ATOM 716 C C . ARG A 1 93 ? -0.929 19.501 22.254 1.00 95.25 93 ARG A C 1
ATOM 718 O O . ARG A 1 93 ? -0.382 18.855 23.146 1.00 95.25 93 ARG A O 1
ATOM 725 N N . ARG A 1 94 ? -0.504 20.710 21.886 1.00 95.31 94 ARG A N 1
ATOM 726 C CA . ARG A 1 94 ? 0.427 21.461 22.730 1.00 95.31 94 ARG A CA 1
ATOM 727 C C . ARG A 1 94 ? -0.303 22.011 23.951 1.00 95.31 94 ARG A C 1
ATOM 729 O O . ARG A 1 94 ? -1.325 22.678 23.811 1.00 95.31 94 ARG A O 1
ATOM 736 N N . ASP A 1 95 ? 0.255 21.754 25.122 1.00 94.81 95 ASP A N 1
ATOM 737 C CA . ASP A 1 95 ? -0.152 22.341 26.391 1.00 94.81 95 ASP A CA 1
ATOM 738 C C . ASP A 1 95 ? 1.104 22.782 27.148 1.00 94.81 95 ASP A C 1
ATOM 740 O O . ASP A 1 95 ? 2.024 21.986 27.349 1.00 94.81 95 ASP A O 1
ATOM 744 N N . ASN A 1 96 ? 1.200 24.076 27.462 1.00 94.81 96 ASN A N 1
ATOM 745 C CA . ASN A 1 96 ? 2.376 24.698 28.087 1.00 94.81 96 ASN A CA 1
ATOM 746 C C . ASN A 1 96 ? 3.721 24.281 27.451 1.00 94.81 96 ASN A C 1
ATOM 748 O O . ASN A 1 96 ? 4.685 23.935 28.130 1.00 94.81 96 ASN A O 1
ATOM 752 N N . GLY A 1 97 ? 3.777 24.263 26.114 1.00 94.12 97 GLY A N 1
ATOM 753 C CA . GLY A 1 97 ? 4.980 23.905 25.350 1.00 94.12 97 GLY A CA 1
ATOM 754 C C . GLY A 1 97 ? 5.296 22.403 25.273 1.00 94.12 97 GLY A C 1
ATOM 755 O O . GLY A 1 97 ? 6.216 22.025 24.548 1.00 94.12 97 GLY A O 1
ATOM 756 N N . ARG A 1 98 ? 4.532 21.534 25.943 1.00 94.19 98 ARG A N 1
ATOM 757 C CA . ARG A 1 98 ? 4.670 20.069 25.875 1.00 94.19 98 ARG A CA 1
ATOM 758 C C . ARG A 1 98 ? 3.576 19.450 25.009 1.00 94.19 98 ARG A C 1
ATOM 760 O O . ARG A 1 98 ? 2.471 19.973 24.924 1.00 94.19 98 ARG A O 1
ATOM 767 N N . TRP A 1 99 ? 3.883 18.330 24.357 1.00 93.88 99 TRP A N 1
ATOM 768 C CA . TRP A 1 99 ? 2.884 17.531 23.641 1.00 93.88 99 TRP A CA 1
ATOM 769 C C . TRP A 1 99 ? 2.168 16.605 24.618 1.00 93.88 99 TRP A C 1
ATOM 771 O O . TRP A 1 99 ? 2.778 15.670 25.137 1.00 93.88 99 TRP A O 1
ATOM 781 N N . VAL A 1 100 ? 0.881 16.851 24.832 1.00 95.75 100 VAL A N 1
ATOM 782 C CA . VAL A 1 100 ? 0.006 16.011 25.657 1.00 95.75 100 VAL A CA 1
ATOM 783 C C . VAL A 1 100 ? -0.994 15.284 24.764 1.00 95.75 100 VAL A C 1
ATOM 785 O O . VAL A 1 100 ? -1.469 15.839 23.771 1.00 95.75 100 VAL A O 1
ATOM 788 N N . GLU A 1 101 ? -1.278 14.021 25.073 1.00 94.50 101 GLU A N 1
ATOM 789 C CA . GLU A 1 101 ? -2.333 13.267 24.392 1.00 94.50 101 GLU A CA 1
ATOM 790 C C . GLU A 1 101 ? -3.701 13.769 24.850 1.00 94.50 101 GLU A C 1
ATOM 792 O O . GLU A 1 101 ? -3.915 14.018 26.035 1.00 94.50 101 GLU A O 1
ATOM 797 N N . THR A 1 102 ? -4.630 13.943 23.913 1.00 91.69 102 THR A N 1
ATOM 798 C CA . THR A 1 102 ? -5.969 14.475 24.211 1.00 91.69 102 THR A CA 1
ATOM 799 C C . THR A 1 102 ? -6.970 13.390 24.607 1.00 91.69 102 THR A C 1
ATOM 801 O O . THR A 1 102 ? -8.123 13.703 24.884 1.00 91.69 102 THR A O 1
ATOM 804 N N . GLY A 1 103 ? -6.567 12.116 24.569 1.00 89.31 103 GLY A N 1
ATOM 805 C CA . GLY A 1 103 ? -7.461 10.960 24.693 1.00 89.31 103 GLY A CA 1
ATOM 806 C C . GLY A 1 103 ? -8.287 10.668 23.432 1.00 89.31 103 GLY A C 1
ATOM 807 O O . GLY A 1 103 ? -8.923 9.623 23.349 1.00 89.31 103 GLY A O 1
ATOM 808 N N . GLN A 1 104 ? -8.260 11.550 22.427 1.00 87.31 104 GLN A N 1
ATOM 809 C CA . GLN A 1 104 ? -8.896 11.308 21.131 1.00 87.31 104 GLN A CA 1
ATOM 810 C C . GLN A 1 104 ? -7.957 10.533 20.205 1.00 87.31 104 GLN A C 1
ATOM 812 O O . GLN A 1 104 ? -6.732 10.643 20.303 1.00 87.31 104 GLN A O 1
ATOM 817 N N . ARG A 1 105 ? -8.529 9.791 19.254 1.00 86.19 105 ARG A N 1
ATOM 818 C CA . ARG A 1 105 ? -7.782 9.121 18.186 1.00 86.19 105 ARG A CA 1
ATOM 819 C C . ARG A 1 105 ? -8.197 9.685 16.832 1.00 86.19 105 ARG A C 1
ATOM 821 O O . ARG A 1 105 ? -9.369 9.971 16.615 1.00 86.19 105 ARG A O 1
ATOM 828 N N . ALA A 1 106 ? -7.228 9.870 15.943 1.00 82.12 106 ALA A N 1
ATOM 829 C CA . ALA A 1 106 ? -7.452 10.316 14.574 1.00 82.12 106 ALA A CA 1
ATOM 830 C C . ALA A 1 106 ? -7.066 9.205 13.590 1.00 82.12 106 ALA A C 1
ATOM 832 O O . ALA A 1 106 ? -6.049 8.537 13.816 1.00 82.12 106 ALA A O 1
ATOM 833 N N . PRO A 1 107 ? -7.821 9.023 12.493 1.00 84.56 107 PRO A N 1
ATOM 834 C CA . PRO A 1 107 ? -7.452 8.084 11.444 1.00 84.56 107 PRO A CA 1
ATOM 835 C C . PRO A 1 107 ? -6.112 8.495 10.820 1.00 84.56 107 PRO A C 1
ATOM 837 O O . PRO A 1 107 ? -5.846 9.677 10.586 1.00 84.56 107 PRO A O 1
ATOM 840 N N . LEU A 1 108 ? -5.239 7.515 10.603 1.00 87.56 108 LEU A N 1
ATOM 841 C CA . LEU A 1 108 ? -3.932 7.690 9.977 1.00 87.56 108 LEU A CA 1
ATOM 842 C C . LEU A 1 108 ? -3.977 7.231 8.522 1.00 87.56 108 LEU A C 1
ATOM 844 O O . LEU A 1 108 ? -3.670 8.011 7.624 1.00 87.56 108 LEU A O 1
ATOM 848 N N . LYS A 1 109 ? -4.305 5.951 8.337 1.00 90.44 109 LYS A N 1
ATOM 849 C CA . LYS A 1 109 ? -4.334 5.244 7.062 1.00 90.44 109 LYS A CA 1
ATOM 850 C C . LYS A 1 109 ? -5.369 4.134 7.109 1.00 90.44 109 LYS A C 1
ATOM 852 O O . LYS A 1 109 ? -5.557 3.491 8.141 1.00 90.44 109 LYS A O 1
ATOM 857 N N . THR A 1 110 ? -5.992 3.893 5.972 1.00 95.12 110 THR A N 1
ATOM 858 C CA . THR A 1 110 ? -6.969 2.847 5.742 1.00 95.12 110 THR A CA 1
ATOM 859 C C . THR A 1 110 ? -6.348 1.758 4.877 1.00 95.12 110 THR A C 1
ATOM 861 O O . THR A 1 110 ? -6.053 1.925 3.688 1.00 95.12 110 THR A O 1
ATOM 864 N N . HIS A 1 111 ? -6.123 0.625 5.523 1.00 96.25 111 HIS A N 1
ATOM 865 C CA . HIS A 1 111 ? -5.534 -0.588 4.993 1.00 96.25 111 HIS A CA 1
ATOM 866 C C . HIS A 1 111 ? -6.617 -1.573 4.548 1.00 96.25 111 HIS A C 1
ATOM 868 O O . HIS A 1 111 ? -7.794 -1.436 4.874 1.00 96.25 111 HIS A O 1
ATOM 874 N N . VAL A 1 112 ? -6.184 -2.588 3.806 1.00 96.62 112 VAL A N 1
ATOM 875 C CA . VAL A 1 112 ? -7.028 -3.688 3.338 1.00 96.62 112 VAL A CA 1
ATOM 876 C C . VAL A 1 112 ? -6.455 -4.988 3.882 1.00 96.62 112 VAL A C 1
ATOM 878 O O . VAL A 1 112 ? -5.231 -5.133 3.947 1.00 96.62 112 VAL A O 1
ATOM 881 N N . SER A 1 113 ? -7.318 -5.920 4.264 1.00 96.25 113 SER A N 1
ATOM 882 C CA . SER A 1 113 ? -6.974 -7.278 4.676 1.00 96.25 113 SER A CA 1
ATOM 883 C C . SER A 1 113 ? -7.821 -8.287 3.897 1.00 96.25 113 SER A C 1
ATOM 885 O O . SER A 1 113 ? -9.024 -8.091 3.732 1.00 96.25 113 SER A O 1
ATOM 887 N N . LEU A 1 114 ? -7.180 -9.352 3.408 1.00 94.06 114 LEU A N 1
ATOM 888 C CA . LEU A 1 114 ? -7.852 -10.455 2.708 1.00 94.06 114 LEU A CA 1
ATOM 889 C C . LEU A 1 114 ? -8.399 -11.507 3.682 1.00 94.06 114 LEU A C 1
ATOM 891 O O . LEU A 1 114 ? -9.425 -12.115 3.414 1.00 94.06 114 LEU A O 1
ATOM 895 N N . ASP A 1 115 ? -7.707 -11.721 4.802 1.00 90.31 115 ASP A N 1
ATOM 896 C CA . ASP A 1 115 ? -7.978 -12.787 5.773 1.00 90.31 115 ASP A CA 1
ATOM 897 C C . ASP A 1 115 ? -8.545 -12.272 7.106 1.00 90.31 115 ASP A C 1
ATOM 899 O O . ASP A 1 115 ? -8.922 -13.060 7.969 1.00 90.31 115 ASP A O 1
ATOM 903 N N . GLY A 1 116 ? -8.593 -10.952 7.296 1.00 89.19 116 GLY A N 1
ATOM 904 C CA . GLY A 1 116 ? -8.972 -10.313 8.555 1.00 89.19 116 GLY A CA 1
ATOM 905 C C . GLY A 1 116 ? -7.917 -10.419 9.663 1.00 89.19 116 GLY A C 1
ATOM 906 O O . GLY A 1 116 ? -8.161 -9.916 10.754 1.00 89.19 116 GLY A O 1
ATOM 907 N N . ALA A 1 117 ? -6.760 -11.035 9.408 1.00 88.69 117 ALA A N 1
ATOM 908 C CA . ALA A 1 117 ? -5.691 -11.231 10.389 1.00 88.69 117 ALA A CA 1
ATOM 909 C C . ALA A 1 117 ? -4.495 -10.310 10.125 1.00 88.69 117 ALA A C 1
ATOM 911 O O . ALA A 1 117 ? -3.903 -9.761 11.059 1.00 88.69 117 ALA A O 1
ATOM 912 N N . ARG A 1 118 ? -4.167 -10.077 8.847 1.00 93.56 118 ARG A N 1
ATOM 913 C CA . ARG A 1 118 ? -3.058 -9.207 8.448 1.00 93.56 118 ARG A CA 1
ATOM 914 C C . ARG A 1 118 ? -3.439 -8.277 7.302 1.00 93.56 118 ARG A C 1
ATOM 916 O O . ARG A 1 118 ? -4.224 -8.615 6.417 1.00 93.56 118 ARG A O 1
ATOM 923 N N . THR A 1 119 ? -2.859 -7.082 7.289 1.00 95.69 119 THR A N 1
ATOM 924 C CA . THR A 1 119 ? -3.001 -6.159 6.157 1.00 95.69 119 THR A CA 1
ATOM 925 C C . THR A 1 119 ? -2.245 -6.686 4.935 1.00 95.69 119 THR A C 1
ATOM 927 O O . THR A 1 119 ? -1.199 -7.326 5.056 1.00 95.69 119 THR A O 1
ATOM 930 N N . VAL A 1 120 ? -2.717 -6.363 3.731 1.00 95.44 120 VAL A N 1
ATOM 931 C CA . VAL A 1 120 ? -2.073 -6.769 2.468 1.00 95.44 120 VAL A CA 1
ATOM 932 C C . VAL A 1 120 ? -0.656 -6.188 2.335 1.00 95.44 120 VAL A C 1
ATOM 934 O O . VAL A 1 120 ? 0.248 -6.811 1.766 1.00 95.44 120 VAL A O 1
ATOM 937 N N . CYS A 1 121 ? -0.402 -5.012 2.918 1.00 94.31 121 CYS A N 1
ATOM 938 C CA . CYS A 1 121 ? 0.948 -4.450 2.981 1.00 94.31 121 CYS A CA 1
ATOM 939 C C . CYS A 1 121 ? 1.882 -5.161 3.983 1.00 94.31 121 CYS A C 1
ATOM 941 O O . CYS A 1 121 ? 3.081 -4.885 3.976 1.00 94.31 121 CYS A O 1
ATOM 943 N N . GLY A 1 122 ? 1.389 -6.155 4.729 1.00 92.56 122 GLY A N 1
ATOM 944 C CA . GLY A 1 122 ? 2.190 -7.100 5.512 1.00 92.56 122 GLY A CA 1
ATOM 945 C C . GLY A 1 122 ? 2.294 -6.793 7.003 1.00 92.56 122 GLY A C 1
ATOM 946 O O . GLY A 1 122 ? 3.054 -7.470 7.685 1.00 92.56 122 GLY A O 1
ATOM 947 N N . PHE A 1 123 ? 1.551 -5.808 7.505 1.00 91.25 123 PHE A N 1
ATOM 948 C CA . PHE A 1 123 ? 1.489 -5.500 8.934 1.00 91.25 123 PHE A CA 1
ATOM 949 C C . PHE A 1 123 ? 0.330 -6.224 9.606 1.00 91.25 123 PHE A C 1
ATOM 951 O O . PHE A 1 123 ? -0.765 -6.286 9.033 1.00 91.25 123 PHE A O 1
ATOM 958 N N . ASP A 1 124 ? 0.563 -6.710 10.819 1.00 92.25 124 ASP A N 1
ATOM 959 C CA . ASP A 1 124 ? -0.472 -7.287 11.675 1.00 92.25 124 ASP A CA 1
ATOM 960 C C . ASP A 1 124 ? -1.538 -6.241 12.022 1.00 92.25 124 ASP A C 1
ATOM 962 O O . ASP A 1 124 ? -1.260 -5.036 12.063 1.00 92.25 124 ASP A O 1
ATOM 966 N N . LEU A 1 125 ? -2.779 -6.690 12.220 1.00 89.12 125 LEU A N 1
ATOM 967 C CA . LEU A 1 125 ? -3.863 -5.809 12.644 1.00 89.12 125 LEU A CA 1
ATOM 968 C C . LEU A 1 125 ? -3.679 -5.482 14.133 1.00 89.12 125 LEU A C 1
ATOM 970 O O . LEU A 1 125 ? -3.722 -6.398 14.952 1.00 89.12 125 LEU A O 1
ATOM 974 N N . PRO A 1 126 ? -3.481 -4.208 14.515 1.00 85.81 126 PRO A N 1
ATOM 975 C CA . PRO A 1 126 ? -3.417 -3.863 15.926 1.00 85.81 126 PRO A CA 1
ATOM 976 C C . PRO A 1 126 ? -4.801 -4.000 16.574 1.00 85.81 126 PRO A C 1
ATOM 978 O O . PRO A 1 126 ? -5.808 -3.679 15.945 1.00 85.81 126 PRO A O 1
ATOM 981 N N . ASP A 1 127 ? -4.842 -4.350 17.863 1.00 85.81 127 ASP A N 1
ATOM 982 C CA . ASP A 1 127 ? -6.087 -4.543 18.639 1.00 85.81 127 ASP A CA 1
ATOM 983 C C . ASP A 1 127 ? -7.032 -3.329 18.637 1.00 85.81 127 ASP A C 1
ATOM 985 O O . ASP A 1 127 ? -8.215 -3.434 18.938 1.00 85.81 127 ASP A O 1
ATOM 989 N N . HIS A 1 128 ? -6.495 -2.150 18.329 1.00 81.12 128 HIS A N 1
ATOM 990 C CA . HIS A 1 128 ? -7.213 -0.881 18.306 1.00 81.12 128 HIS A CA 1
ATOM 991 C C . HIS A 1 128 ? -7.505 -0.368 16.891 1.00 81.12 128 HIS A C 1
ATOM 993 O O . HIS A 1 128 ? -7.7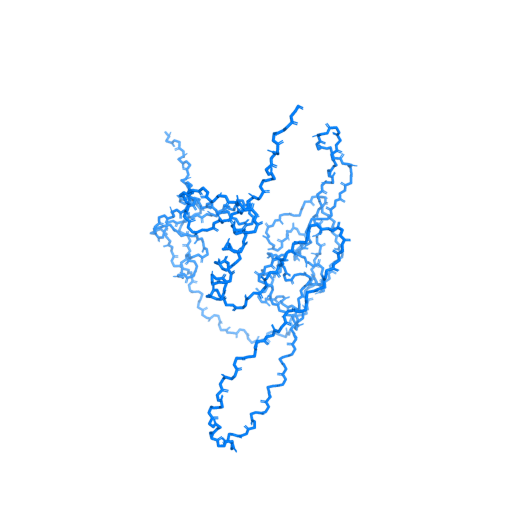77 0.824 16.717 1.00 81.12 128 HIS A O 1
ATOM 999 N N . ALA A 1 129 ? -7.349 -1.210 15.871 1.00 87.00 129 ALA A N 1
ATOM 1000 C CA . ALA A 1 129 ? -7.771 -0.860 14.530 1.00 87.00 129 ALA A CA 1
ATOM 1001 C C . ALA A 1 129 ? -9.298 -0.834 14.447 1.00 87.00 129 ALA A C 1
ATOM 1003 O O . ALA A 1 129 ? -9.973 -1.739 14.938 1.00 87.00 129 ALA A O 1
ATOM 1004 N N . ASP A 1 130 ? -9.830 0.168 13.756 1.00 87.12 130 ASP A N 1
ATOM 1005 C CA . ASP A 1 130 ? -11.245 0.181 13.414 1.00 87.12 130 ASP A CA 1
ATOM 1006 C C . ASP A 1 130 ? -11.441 -0.741 12.207 1.00 87.12 130 ASP A C 1
ATOM 1008 O O . ASP A 1 130 ? -10.989 -0.449 11.096 1.00 87.12 130 ASP A O 1
ATOM 1012 N N . VAL A 1 131 ? -12.069 -1.892 12.439 1.00 87.56 131 VAL A N 1
ATOM 1013 C CA . VAL A 1 131 ? -12.367 -2.884 11.402 1.00 87.56 131 VAL A CA 1
ATOM 1014 C C . VAL A 1 131 ? -13.795 -2.671 10.919 1.00 87.56 131 VAL A C 1
ATOM 1016 O O . VAL A 1 131 ? -14.742 -2.706 11.703 1.00 87.56 131 VAL A O 1
ATOM 1019 N N . THR A 1 132 ? -13.961 -2.445 9.622 1.00 85.62 132 THR A N 1
ATOM 1020 C CA . THR A 1 132 ? -15.284 -2.295 9.000 1.00 85.62 132 THR A CA 1
ATOM 1021 C C . THR A 1 132 ? -15.707 -3.579 8.283 1.00 85.62 132 THR A C 1
ATOM 1023 O O . THR A 1 132 ? -14.938 -4.534 8.169 1.00 85.62 132 THR A O 1
ATOM 1026 N N . THR A 1 133 ? -16.959 -3.622 7.822 1.00 85.25 133 THR A N 1
ATOM 1027 C CA . THR A 1 133 ? -17.523 -4.781 7.115 1.00 85.25 133 THR A CA 1
ATOM 1028 C C . THR A 1 133 ? -16.762 -5.074 5.821 1.00 85.25 133 THR A C 1
ATOM 1030 O O . THR A 1 133 ? -16.355 -4.154 5.113 1.00 85.25 133 THR A O 1
ATOM 1033 N N . ALA A 1 134 ? -16.591 -6.362 5.508 1.00 92.19 134 ALA A N 1
ATOM 1034 C CA . ALA A 1 134 ? -15.966 -6.791 4.264 1.00 92.19 134 ALA A CA 1
ATOM 1035 C C . ALA A 1 134 ? -16.734 -6.251 3.044 1.00 92.19 134 ALA A C 1
ATOM 1037 O O . ALA A 1 134 ? -17.961 -6.336 2.988 1.00 92.19 134 ALA A O 1
ATOM 1038 N N . THR A 1 135 ? -16.011 -5.700 2.070 1.00 93.62 135 THR A N 1
ATOM 1039 C CA . THR A 1 135 ? -16.581 -5.062 0.876 1.00 93.62 135 THR A CA 1
ATOM 1040 C C . THR A 1 135 ? -15.785 -5.406 -0.378 1.00 93.62 135 THR A C 1
ATOM 1042 O O . THR A 1 135 ? -14.561 -5.544 -0.342 1.00 93.62 135 THR A O 1
ATOM 1045 N N . THR A 1 136 ? -16.477 -5.534 -1.506 1.00 94.50 136 THR A N 1
ATOM 1046 C CA . THR A 1 136 ? -15.862 -5.675 -2.835 1.00 94.50 136 THR A CA 1
ATOM 1047 C C . THR A 1 136 ? -15.314 -4.346 -3.355 1.00 94.50 136 THR A C 1
ATOM 1049 O O . THR A 1 136 ? -14.397 -4.325 -4.175 1.00 94.50 136 THR A O 1
ATOM 1052 N N . ASP A 1 137 ? -15.803 -3.226 -2.821 1.00 95.19 137 ASP A N 1
ATOM 1053 C CA . ASP A 1 137 ? -15.426 -1.868 -3.223 1.00 95.19 137 ASP A CA 1
ATOM 1054 C C . ASP A 1 137 ? -14.228 -1.336 -2.428 1.00 95.19 137 ASP A C 1
ATOM 1056 O O . ASP A 1 137 ? -14.102 -0.142 -2.161 1.00 95.19 137 ASP A O 1
ATOM 1060 N N . TRP A 1 138 ? -13.308 -2.225 -2.048 1.00 95.50 138 TRP A N 1
ATOM 1061 C CA . TRP A 1 138 ? -12.161 -1.915 -1.190 1.00 95.50 138 TRP A CA 1
ATOM 1062 C C . TRP A 1 138 ? -11.342 -0.707 -1.674 1.00 95.50 138 TRP A C 1
ATOM 1064 O O . TRP A 1 138 ? -10.808 0.072 -0.881 1.00 95.50 138 TRP A O 1
ATOM 1074 N N . HIS A 1 139 ? -11.285 -0.529 -2.991 1.00 95.25 139 HIS A N 1
ATOM 1075 C CA . HIS A 1 139 ? -10.571 0.530 -3.688 1.00 95.25 139 HIS A CA 1
ATOM 1076 C C . HIS A 1 139 ? -11.135 1.937 -3.442 1.00 95.25 139 HIS A C 1
ATOM 1078 O O . HIS A 1 139 ? -10.401 2.915 -3.585 1.00 95.25 139 HIS A O 1
ATOM 1084 N N . LEU A 1 140 ? -12.406 2.049 -3.039 1.00 95.56 140 LEU A N 1
ATOM 1085 C CA . LEU A 1 140 ? -13.038 3.311 -2.641 1.00 95.56 140 LEU A CA 1
ATOM 1086 C C . LEU A 1 140 ? -12.720 3.698 -1.192 1.00 95.56 140 LEU A C 1
ATOM 1088 O O . LEU A 1 140 ? -12.928 4.846 -0.805 1.00 95.56 140 LEU A O 1
ATOM 1092 N N . HIS A 1 141 ? -12.230 2.749 -0.393 1.00 95.19 141 HIS A N 1
ATOM 1093 C CA . HIS A 1 141 ? -12.045 2.933 1.044 1.00 95.19 141 HIS A CA 1
ATOM 1094 C C . HIS A 1 141 ? -10.576 2.978 1.472 1.00 95.19 141 HIS A C 1
ATOM 1096 O O . HIS A 1 141 ? -10.271 3.530 2.526 1.00 95.19 141 HIS A O 1
ATOM 1102 N N . THR A 1 142 ? -9.651 2.423 0.687 1.00 95.06 142 THR A N 1
ATOM 1103 C CA . THR A 1 142 ? -8.224 2.417 1.035 1.00 95.06 142 THR A CA 1
ATOM 1104 C C . THR A 1 142 ? -7.493 3.683 0.589 1.00 95.06 142 THR A C 1
ATOM 1106 O O . THR A 1 142 ? -7.712 4.191 -0.507 1.00 95.06 142 THR A O 1
ATOM 1109 N N . ASP A 1 143 ? -6.563 4.155 1.422 1.00 95.44 143 ASP A N 1
ATOM 1110 C CA . ASP A 1 143 ? -5.603 5.223 1.102 1.00 95.44 143 ASP A CA 1
ATOM 1111 C C . ASP A 1 143 ? -4.138 4.792 1.357 1.00 95.44 143 ASP A C 1
ATOM 1113 O O . ASP A 1 143 ? -3.203 5.609 1.405 1.00 95.44 143 ASP A O 1
ATOM 1117 N N . CYS A 1 144 ? -3.935 3.485 1.559 1.00 95.19 144 CYS A N 1
ATOM 1118 C CA . CYS A 1 144 ? -2.630 2.872 1.731 1.00 95.19 144 CYS A CA 1
ATOM 1119 C C . CYS A 1 144 ? -2.093 2.421 0.369 1.00 95.19 144 CYS A C 1
ATOM 1121 O O . CYS A 1 144 ? -2.474 1.367 -0.147 1.00 95.19 144 CYS A O 1
ATOM 1123 N N . TYR A 1 145 ? -1.142 3.189 -0.171 1.00 95.31 145 TYR A N 1
ATOM 1124 C CA . TYR A 1 145 ? -0.445 2.873 -1.421 1.00 95.31 145 TYR A CA 1
ATOM 1125 C C . TYR A 1 145 ? 0.052 1.423 -1.480 1.00 95.31 145 TYR A C 1
ATOM 1127 O O . TYR A 1 145 ? -0.229 0.721 -2.445 1.00 95.31 145 TYR A O 1
ATOM 1135 N N . ASN A 1 146 ? 0.723 0.938 -0.431 1.00 95.19 146 ASN A N 1
ATOM 1136 C CA . ASN A 1 146 ? 1.291 -0.413 -0.424 1.00 95.19 146 ASN A CA 1
ATOM 1137 C C . ASN A 1 146 ? 0.225 -1.520 -0.443 1.00 95.19 146 ASN A C 1
ATOM 1139 O O . ASN A 1 146 ? 0.462 -2.563 -1.049 1.00 95.19 146 ASN A O 1
ATOM 1143 N N . CYS A 1 147 ? -0.927 -1.315 0.210 1.00 96.25 147 CYS A N 1
ATOM 1144 C CA . CYS A 1 147 ? -2.046 -2.261 0.137 1.00 96.25 147 CYS A CA 1
ATOM 1145 C C . CYS A 1 147 ? -2.586 -2.306 -1.287 1.00 96.25 147 CYS A C 1
ATOM 1147 O O . CYS A 1 147 ? -2.618 -3.372 -1.893 1.00 96.25 147 CYS A O 1
ATOM 1149 N N . ALA A 1 148 ? -2.929 -1.138 -1.833 1.00 96.69 148 ALA A N 1
ATOM 1150 C CA . ALA A 1 148 ? -3.432 -1.027 -3.190 1.00 96.69 148 ALA A CA 1
ATOM 1151 C C . ALA A 1 148 ? -2.454 -1.646 -4.190 1.00 96.69 148 ALA A C 1
ATOM 1153 O O . ALA A 1 148 ? -2.806 -2.586 -4.883 1.00 96.69 148 ALA A O 1
ATOM 1154 N N . TYR A 1 149 ? -1.199 -1.203 -4.210 1.00 94.62 149 TYR A N 1
ATOM 1155 C CA . TYR A 1 149 ? -0.192 -1.650 -5.169 1.00 94.62 149 TYR A CA 1
ATOM 1156 C C . TYR A 1 149 ? 0.006 -3.173 -5.198 1.00 94.62 149 TYR A C 1
ATOM 1158 O O . TYR A 1 149 ? 0.222 -3.725 -6.281 1.00 94.62 149 TYR A O 1
ATOM 1166 N N . ARG A 1 150 ? -0.058 -3.843 -4.038 1.00 95.56 150 ARG A N 1
ATOM 1167 C CA . ARG A 1 150 ? 0.100 -5.303 -3.910 1.00 95.56 150 ARG A CA 1
ATOM 1168 C C . ARG A 1 150 ? -1.138 -6.100 -4.312 1.00 95.56 150 ARG A C 1
ATOM 1170 O O . ARG A 1 150 ? -0.988 -7.265 -4.647 1.00 95.56 150 ARG A O 1
ATOM 1177 N N . LEU A 1 151 ? -2.320 -5.488 -4.296 1.00 95.62 151 LEU A N 1
ATOM 1178 C CA . LEU A 1 151 ? -3.550 -6.104 -4.800 1.00 95.62 151 LEU A CA 1
ATOM 1179 C C . LEU A 1 151 ? -3.602 -6.150 -6.336 1.00 95.62 151 LEU A C 1
ATOM 1181 O O . LEU A 1 151 ? -4.449 -6.839 -6.894 1.00 95.62 151 LEU A O 1
ATOM 1185 N N . TRP A 1 152 ? -2.706 -5.445 -7.035 1.00 93.81 152 TRP A N 1
ATOM 1186 C CA . TRP A 1 152 ? -2.580 -5.541 -8.491 1.00 93.81 152 TRP A CA 1
ATOM 1187 C C . TRP A 1 152 ? -1.627 -6.667 -8.924 1.00 93.81 152 TRP A C 1
ATOM 1189 O O . TRP A 1 152 ? -0.524 -6.755 -8.376 1.00 93.81 152 TRP A O 1
ATOM 1199 N N . PRO A 1 153 ? -1.958 -7.407 -10.003 1.00 94.31 153 PRO A N 1
ATOM 1200 C CA . PRO A 1 153 ? -3.150 -7.255 -10.852 1.00 94.31 153 PRO A CA 1
ATOM 1201 C C . PRO A 1 153 ? -4.385 -8.035 -10.366 1.00 94.31 153 PRO A C 1
ATOM 1203 O O . PRO A 1 153 ? -5.479 -7.763 -10.850 1.00 94.31 153 PRO A O 1
ATOM 1206 N N . ASP A 1 154 ? -4.215 -8.953 -9.418 1.00 94.12 154 ASP A N 1
ATOM 1207 C CA . ASP A 1 154 ? -5.172 -10.032 -9.125 1.00 94.12 154 ASP A CA 1
ATOM 1208 C C . ASP A 1 154 ? -6.544 -9.551 -8.633 1.00 94.12 154 ASP A C 1
ATOM 1210 O O . ASP A 1 154 ? -7.565 -10.165 -8.928 1.00 94.12 154 ASP A O 1
ATOM 1214 N N . HIS A 1 155 ? -6.586 -8.423 -7.926 1.00 94.50 155 HIS A N 1
ATOM 1215 C CA . HIS A 1 155 ? -7.814 -7.836 -7.390 1.00 94.50 155 HIS A CA 1
ATOM 1216 C C . HIS A 1 155 ? -8.084 -6.427 -7.922 1.00 94.50 155 HIS A C 1
ATOM 1218 O O . HIS A 1 155 ? -8.818 -5.654 -7.303 1.00 94.50 155 HIS A O 1
ATOM 1224 N N . ALA A 1 156 ? -7.473 -6.068 -9.053 1.00 91.88 156 ALA A N 1
ATOM 1225 C CA . ALA A 1 156 ? -7.633 -4.761 -9.667 1.00 91.88 156 ALA A CA 1
ATOM 1226 C C . ALA A 1 156 ? -9.118 -4.456 -9.955 1.00 91.88 156 ALA A C 1
ATOM 1228 O O . ALA A 1 156 ? -9.738 -5.167 -10.749 1.00 91.88 156 ALA A O 1
ATOM 1229 N N . PRO A 1 157 ? -9.699 -3.384 -9.386 1.00 93.38 157 PRO A N 1
ATOM 1230 C CA . PRO A 1 157 ? -11.059 -2.990 -9.724 1.00 93.38 157 PRO A CA 1
ATOM 1231 C C . PRO A 1 157 ? -11.143 -2.592 -11.202 1.00 93.38 157 PRO A C 1
ATOM 1233 O O . PRO A 1 157 ? -10.297 -1.859 -11.734 1.00 93.38 157 PRO A O 1
ATOM 1236 N N . ALA A 1 158 ? -12.177 -3.089 -11.879 1.00 91.31 158 ALA A N 1
ATOM 1237 C CA . ALA A 1 158 ? -12.392 -2.824 -13.293 1.00 91.31 158 ALA A CA 1
ATOM 1238 C C . ALA A 1 158 ? -12.541 -1.318 -13.545 1.00 91.31 158 ALA A C 1
ATOM 1240 O O . ALA A 1 158 ? -13.287 -0.623 -12.862 1.00 91.31 158 ALA A O 1
ATOM 1241 N N . GLY A 1 159 ? -11.829 -0.807 -14.550 1.00 92.62 159 GLY A N 1
ATOM 1242 C CA . GLY A 1 159 ? -11.928 0.602 -14.924 1.00 92.62 159 GLY A CA 1
ATOM 1243 C C . GLY A 1 159 ? -11.186 1.568 -14.000 1.00 92.62 159 GLY A C 1
ATOM 1244 O O . GLY A 1 159 ? -11.447 2.758 -14.092 1.00 92.62 159 GLY A O 1
ATOM 1245 N N . TYR A 1 160 ? -10.241 1.113 -13.174 1.00 95.50 160 TYR A N 1
ATOM 1246 C CA . TYR A 1 160 ? -9.361 1.983 -12.379 1.00 95.50 160 TYR A CA 1
ATOM 1247 C C . TYR A 1 160 ? -7.901 1.920 -12.838 1.00 95.50 160 TYR A C 1
ATOM 1249 O O . TYR A 1 160 ? -7.470 1.009 -13.553 1.00 95.50 160 TYR A O 1
ATOM 1257 N N . ILE A 1 161 ? -7.131 2.935 -12.447 1.00 94.19 161 ILE A N 1
ATOM 1258 C CA . ILE A 1 161 ? -5.691 3.018 -12.698 1.00 94.19 161 ILE A CA 1
ATOM 1259 C C . ILE A 1 161 ? -4.948 2.515 -11.457 1.00 94.19 161 ILE A C 1
ATOM 1261 O O . ILE A 1 161 ? -5.273 2.911 -10.340 1.00 94.19 161 ILE A O 1
ATOM 1265 N N . ARG A 1 162 ? -3.932 1.663 -11.657 1.00 95.69 162 ARG A N 1
ATOM 1266 C CA . ARG A 1 162 ? -3.032 1.237 -10.577 1.00 95.69 162 ARG A CA 1
ATOM 1267 C C . ARG A 1 162 ? -2.333 2.475 -9.991 1.00 95.69 162 ARG A C 1
ATOM 1269 O O . ARG A 1 162 ? -1.707 3.195 -10.772 1.00 95.69 162 ARG A O 1
ATOM 1276 N N . PRO A 1 163 ? -2.398 2.718 -8.671 1.00 95.25 163 PRO A N 1
ATOM 1277 C CA . PRO A 1 163 ? -1.696 3.842 -8.069 1.00 95.25 163 PRO A CA 1
ATOM 1278 C C . PRO A 1 163 ? -0.180 3.651 -8.171 1.00 95.25 163 PRO A C 1
ATOM 1280 O O . PRO A 1 163 ? 0.323 2.524 -8.148 1.00 95.25 163 PRO A O 1
ATOM 1283 N N . THR A 1 164 ? 0.533 4.765 -8.272 1.00 94.06 164 THR A N 1
ATOM 1284 C CA . THR A 1 164 ? 1.998 4.849 -8.351 1.00 94.06 164 THR A CA 1
ATOM 1285 C C . THR A 1 164 ? 2.623 5.438 -7.090 1.00 94.06 164 THR A C 1
ATOM 1287 O O . THR A 1 164 ? 3.772 5.128 -6.785 1.00 94.06 164 THR A O 1
ATOM 1290 N N . ASP A 1 165 ? 1.855 6.211 -6.322 1.00 93.75 165 ASP A N 1
ATOM 1291 C CA . ASP A 1 165 ? 2.247 6.747 -5.021 1.00 93.75 165 ASP A CA 1
ATOM 1292 C C . ASP A 1 165 ? 1.018 7.027 -4.126 1.00 93.75 165 ASP A C 1
ATOM 1294 O O . ASP A 1 165 ? -0.111 6.626 -4.423 1.00 93.75 165 ASP A O 1
ATOM 1298 N N . SER A 1 166 ? 1.232 7.692 -2.986 1.00 90.12 166 SER A N 1
ATOM 1299 C CA . SER A 1 166 ? 0.166 8.069 -2.049 1.00 90.12 166 SER A CA 1
ATOM 1300 C C . SER A 1 166 ? -0.694 9.263 -2.485 1.00 90.12 166 SER A C 1
ATOM 1302 O O . SER A 1 166 ? -1.698 9.532 -1.828 1.00 90.12 166 SER A O 1
ATOM 1304 N N . HIS A 1 167 ? -0.323 9.999 -3.535 1.00 92.19 167 HIS A N 1
ATOM 1305 C CA . HIS A 1 167 ? -1.104 11.120 -4.073 1.00 92.19 167 HIS A CA 1
ATOM 1306 C C . HIS A 1 167 ? -2.191 10.668 -5.053 1.00 92.19 167 HIS A C 1
ATOM 1308 O O . HIS A 1 167 ? -3.105 11.434 -5.349 1.00 92.19 167 HIS A O 1
ATOM 1314 N N . ASP A 1 168 ? -2.145 9.414 -5.501 1.00 92.06 168 ASP A N 1
ATOM 1315 C CA . ASP A 1 168 ? -3.157 8.806 -6.368 1.00 92.06 168 ASP A CA 1
ATOM 1316 C C . ASP A 1 168 ? -4.472 8.429 -5.648 1.00 92.06 168 ASP A C 1
ATOM 1318 O O . ASP A 1 168 ? -5.308 7.740 -6.237 1.00 92.06 168 ASP A O 1
ATOM 1322 N N . PHE A 1 169 ? -4.671 8.865 -4.398 1.00 93.56 169 PHE A N 1
ATOM 1323 C CA . PHE A 1 169 ? -5.849 8.558 -3.583 1.00 93.56 169 PHE A CA 1
ATOM 1324 C C . PHE A 1 169 ? -6.777 9.778 -3.406 1.00 93.56 169 PHE A C 1
ATOM 1326 O O . PHE A 1 169 ? -6.283 10.870 -3.122 1.00 93.56 169 PHE A O 1
ATOM 1333 N N . PRO A 1 170 ? -8.115 9.614 -3.509 1.00 94.44 170 PRO A N 1
ATOM 1334 C CA . PRO A 1 170 ? -8.833 8.371 -3.816 1.00 94.44 170 PRO A CA 1
ATOM 1335 C C . PRO A 1 170 ? -8.511 7.855 -5.223 1.00 94.44 170 PRO A C 1
ATOM 1337 O O . PRO A 1 170 ? -8.192 8.642 -6.116 1.00 94.44 170 PRO A O 1
ATOM 1340 N N . MET A 1 171 ? -8.565 6.531 -5.405 1.00 94.25 171 MET A N 1
ATOM 1341 C CA . MET A 1 171 ? -8.132 5.905 -6.655 1.00 94.25 171 MET A CA 1
ATOM 1342 C C . MET A 1 171 ? -8.855 6.492 -7.861 1.00 94.25 171 MET A C 1
ATOM 1344 O O . MET A 1 171 ? -10.079 6.640 -7.875 1.00 94.25 171 MET A O 1
ATOM 1348 N N . ARG A 1 172 ? -8.086 6.794 -8.906 1.00 93.62 172 ARG A N 1
ATOM 1349 C CA . ARG A 1 172 ? -8.624 7.426 -10.108 1.00 93.62 172 ARG A CA 1
ATOM 1350 C C . ARG A 1 172 ? -9.262 6.390 -11.038 1.00 93.62 172 ARG A C 1
ATOM 1352 O O . ARG A 1 172 ? -8.604 5.395 -11.373 1.00 93.62 172 ARG A O 1
ATOM 1359 N N . PRO A 1 173 ? -10.490 6.636 -11.528 1.00 94.44 173 PRO A N 1
ATOM 1360 C CA . PRO A 1 173 ? -11.041 5.844 -12.611 1.00 94.44 173 PRO A CA 1
ATOM 1361 C C . PRO A 1 173 ? -10.199 6.055 -13.875 1.00 94.44 173 PRO A C 1
ATOM 1363 O O . PRO A 1 173 ? -9.694 7.145 -14.159 1.00 94.44 173 PRO A O 1
ATOM 1366 N N . ARG A 1 174 ? -10.052 4.996 -14.663 1.00 92.25 174 ARG A N 1
ATOM 1367 C CA . ARG A 1 174 ? -9.487 5.032 -16.004 1.00 92.25 174 ARG A CA 1
ATOM 1368 C C . ARG A 1 174 ? -10.447 5.821 -16.886 1.00 92.25 174 ARG A C 1
ATOM 1370 O O . ARG A 1 174 ? -11.479 5.316 -17.315 1.00 92.25 174 ARG A O 1
ATOM 1377 N N . VAL A 1 175 ? -10.083 7.064 -17.172 1.00 86.25 175 VAL A N 1
ATOM 1378 C CA . VAL A 1 175 ? -10.803 7.879 -18.150 1.00 86.25 175 VAL A CA 1
ATOM 1379 C C . VAL A 1 175 ? -10.613 7.237 -19.531 1.00 86.25 175 VAL A C 1
ATOM 1381 O O . VAL A 1 175 ? -9.472 6.919 -19.889 1.00 86.25 175 VAL A O 1
ATOM 1384 N N . PRO A 1 176 ? -11.688 7.019 -20.315 1.00 80.75 176 PRO A N 1
ATOM 1385 C CA . PRO A 1 176 ? -11.555 6.577 -21.694 1.00 80.75 176 PRO A CA 1
ATOM 1386 C C . PRO A 1 176 ? -10.628 7.537 -22.432 1.00 80.75 176 PRO A C 1
ATOM 1388 O O . PRO A 1 176 ? -10.788 8.754 -22.326 1.00 80.75 176 PRO A O 1
ATOM 1391 N N . ALA A 1 177 ? -9.655 7.005 -23.174 1.00 75.12 177 ALA A N 1
ATOM 1392 C CA . ALA A 1 177 ? -8.841 7.856 -24.027 1.00 75.12 177 ALA A CA 1
ATOM 1393 C C . ALA A 1 177 ? -9.788 8.672 -24.925 1.00 75.12 177 ALA A C 1
ATOM 1395 O O . ALA A 1 177 ? -10.710 8.082 -25.504 1.00 75.12 177 ALA A O 1
ATOM 1396 N N . PRO A 1 178 ? -9.605 10.002 -25.037 1.00 76.94 178 PRO A N 1
ATOM 1397 C CA . PRO A 1 178 ? -10.408 10.780 -25.961 1.00 76.94 178 PRO A CA 1
ATOM 1398 C C . PRO A 1 178 ? -10.283 10.144 -27.349 1.00 76.94 178 PRO A C 1
ATOM 1400 O O . PRO A 1 178 ? -9.203 9.640 -27.692 1.00 76.94 178 PRO A O 1
ATOM 1403 N N . PRO A 1 179 ? -11.369 10.120 -28.144 1.00 79.56 179 PRO A N 1
ATOM 1404 C CA . PRO A 1 179 ? -11.315 9.560 -29.482 1.00 79.56 179 PRO A CA 1
ATOM 1405 C C . PRO A 1 179 ? -10.143 10.210 -30.208 1.00 79.56 179 PRO A C 1
ATOM 1407 O O . PRO A 1 179 ? -10.056 11.440 -30.264 1.00 79.56 179 PRO A O 1
ATOM 1410 N N . ARG A 1 180 ? -9.208 9.385 -30.704 1.00 75.00 180 ARG A N 1
ATOM 1411 C CA . ARG A 1 180 ? -8.065 9.898 -31.464 1.00 75.00 180 ARG A CA 1
ATOM 1412 C C . ARG A 1 180 ? -8.637 10.828 -32.532 1.00 75.00 180 ARG A C 1
ATOM 1414 O O . ARG A 1 180 ? -9.536 10.384 -33.257 1.00 75.00 180 ARG A O 1
ATOM 1421 N N . PRO A 1 181 ? -8.184 12.093 -32.623 1.00 73.44 181 PRO A N 1
ATOM 1422 C CA . PRO A 1 181 ? -8.638 12.963 -33.689 1.00 73.44 181 PRO A CA 1
ATOM 1423 C C . PRO A 1 181 ? -8.386 12.202 -34.981 1.00 73.44 181 PRO A C 1
ATOM 1425 O O . PRO A 1 181 ? -7.260 11.763 -35.224 1.00 73.44 181 PRO A O 1
ATOM 1428 N N . ARG A 1 182 ? -9.455 11.960 -35.752 1.00 70.06 182 ARG A N 1
ATOM 1429 C CA . ARG A 1 182 ? -9.331 11.382 -37.087 1.00 70.06 182 ARG A CA 1
ATOM 1430 C C . ARG A 1 182 ? -8.271 12.215 -37.776 1.00 70.06 182 ARG A C 1
ATOM 1432 O O . ARG A 1 182 ? -8.487 13.410 -37.976 1.00 70.06 182 ARG A O 1
ATOM 1439 N N . THR A 1 183 ? -7.125 11.608 -38.055 1.00 62.41 183 THR A N 1
ATOM 1440 C CA . THR A 1 183 ? -6.080 12.203 -38.868 1.00 62.41 183 THR A CA 1
ATOM 1441 C C . THR A 1 183 ? -6.778 12.610 -40.153 1.00 62.41 183 THR A C 1
ATOM 1443 O O . THR A 1 183 ? -7.122 11.764 -40.976 1.00 62.41 183 THR A O 1
ATOM 1446 N N . ARG A 1 184 ? -7.107 13.900 -40.289 1.00 57.06 184 ARG A N 1
ATOM 1447 C CA . ARG A 1 184 ? -7.479 14.442 -41.588 1.00 57.06 184 ARG A CA 1
ATOM 1448 C C . ARG A 1 184 ? -6.271 14.145 -42.456 1.00 57.06 184 ARG A C 1
ATOM 1450 O O . ARG A 1 184 ? -5.163 14.542 -42.099 1.00 57.06 184 ARG A O 1
ATOM 1457 N N . SER A 1 185 ? -6.495 13.365 -43.509 1.00 58.97 185 SER A N 1
ATOM 1458 C CA . SER A 1 185 ? -5.474 12.987 -44.475 1.00 58.97 185 SER A CA 1
ATOM 1459 C C . SER A 1 185 ? -4.573 14.184 -44.795 1.00 58.97 185 SER A C 1
ATOM 1461 O O . SER A 1 185 ? -5.092 15.296 -44.947 1.00 58.97 185 SER A O 1
ATOM 1463 N N . PRO A 1 186 ? -3.248 13.989 -44.891 1.00 57.16 186 PRO A N 1
ATOM 1464 C CA . PRO A 1 186 ? -2.308 15.056 -45.185 1.00 57.16 186 PRO A CA 1
ATOM 1465 C C . PRO A 1 186 ? -2.467 15.471 -46.652 1.00 57.16 186 PRO A C 1
ATOM 1467 O O . PRO A 1 186 ? -1.757 15.011 -47.535 1.00 57.16 186 PRO A O 1
ATOM 1470 N N . LEU A 1 187 ? -3.446 16.331 -46.912 1.00 58.06 187 LEU A N 1
ATOM 1471 C CA . LEU A 1 187 ? -3.591 17.097 -48.150 1.00 58.06 187 LEU A CA 1
ATOM 1472 C C . LEU A 1 187 ? -3.556 18.596 -47.834 1.00 58.06 187 LEU A C 1
ATOM 1474 O O . LEU A 1 187 ? -4.289 19.390 -48.415 1.00 58.06 187 LEU A O 1
ATOM 1478 N N . MET A 1 188 ? -2.716 18.993 -46.878 1.00 57.88 188 MET A N 1
ATOM 1479 C CA . MET A 1 188 ? -2.331 20.393 -46.742 1.00 57.88 188 MET A CA 1
ATOM 1480 C C . MET A 1 188 ? -0.926 20.548 -47.338 1.00 57.88 188 MET A C 1
ATOM 1482 O O . MET A 1 188 ? -0.004 19.882 -46.864 1.00 57.88 188 MET A O 1
ATOM 1486 N N . PRO A 1 189 ? -0.753 21.377 -48.383 1.00 61.53 189 PRO A N 1
ATOM 1487 C CA . PRO A 1 189 ? 0.566 21.711 -48.903 1.00 61.53 189 PRO A CA 1
ATOM 1488 C C . PRO A 1 189 ? 1.398 22.443 -47.834 1.00 61.53 189 PRO A C 1
ATOM 1490 O O . PRO A 1 189 ? 0.830 23.015 -46.897 1.00 61.53 189 PRO A O 1
ATOM 1493 N N . PRO A 1 190 ? 2.737 22.432 -47.950 1.00 57.44 190 PRO A N 1
ATOM 1494 C CA . PRO A 1 190 ? 3.626 23.050 -46.974 1.00 57.44 190 PRO A CA 1
ATOM 1495 C C . PRO A 1 190 ? 3.304 24.540 -46.812 1.00 57.44 190 PRO A C 1
ATOM 1497 O O . PRO A 1 190 ? 3.444 25.334 -47.740 1.00 57.44 190 PRO A O 1
ATOM 1500 N N . VAL A 1 191 ? 2.869 24.924 -45.612 1.00 63.75 191 VAL A N 1
ATOM 1501 C CA . VAL A 1 191 ? 2.715 26.329 -45.231 1.00 63.75 191 VAL A CA 1
ATOM 1502 C C . VAL A 1 191 ? 4.111 26.879 -44.959 1.00 63.75 191 VAL A C 1
ATOM 1504 O O . VAL A 1 191 ? 4.788 26.442 -44.030 1.00 63.75 191 VAL A O 1
ATOM 1507 N N . HIS A 1 192 ? 4.552 27.829 -45.783 1.00 56.59 192 HIS A N 1
ATOM 1508 C CA . HIS A 1 192 ? 5.791 28.565 -45.550 1.00 56.59 192 HIS A CA 1
ATOM 1509 C C . HIS A 1 192 ? 5.784 29.233 -44.163 1.00 56.59 192 HIS A C 1
ATOM 1511 O O . HIS A 1 192 ? 4.760 29.799 -43.762 1.00 56.59 192 HIS A O 1
ATOM 1517 N N . PRO A 1 193 ? 6.913 29.221 -43.432 1.00 55.72 193 PRO A N 1
ATOM 1518 C CA . PRO A 1 193 ? 6.997 29.847 -42.121 1.00 55.72 193 PRO A CA 1
ATOM 1519 C C . PRO A 1 193 ? 6.788 31.362 -42.244 1.00 55.72 193 PRO A C 1
ATOM 1521 O O . PRO A 1 193 ? 7.593 32.080 -42.838 1.00 55.72 193 PRO A O 1
ATOM 1524 N N . ARG A 1 194 ? 5.686 31.863 -41.674 1.00 51.41 194 ARG A N 1
ATOM 1525 C CA . ARG A 1 194 ? 5.484 33.299 -41.462 1.00 51.41 194 ARG A CA 1
ATOM 1526 C C . ARG A 1 194 ? 6.389 33.768 -40.325 1.00 51.41 194 ARG A C 1
ATOM 1528 O O . ARG A 1 194 ? 6.360 33.216 -39.231 1.00 51.41 194 ARG A O 1
ATOM 1535 N N . SER A 1 195 ? 7.148 34.816 -40.632 1.00 54.94 195 SER A N 1
ATOM 1536 C CA . SER A 1 195 ? 7.977 35.630 -39.742 1.00 54.94 195 SER A CA 1
ATOM 1537 C C . SER A 1 195 ? 7.392 35.781 -38.330 1.00 54.94 195 SER A C 1
ATOM 1539 O O . SER A 1 195 ? 6.267 36.253 -38.141 1.00 54.94 195 SER A O 1
ATOM 1541 N N . THR A 1 196 ? 8.191 35.398 -37.337 1.00 44.31 196 THR A N 1
ATOM 1542 C CA . THR A 1 196 ? 7.989 35.662 -35.913 1.00 44.31 196 THR A CA 1
ATOM 1543 C C . THR A 1 196 ? 7.998 37.170 -35.663 1.00 44.31 196 THR A C 1
ATOM 1545 O O . THR A 1 196 ? 9.045 37.791 -35.498 1.00 44.31 196 THR A O 1
ATOM 1548 N N . ARG A 1 197 ? 6.813 37.787 -35.594 1.00 49.16 197 ARG A N 1
ATOM 1549 C CA . ARG A 1 197 ? 6.660 39.079 -34.913 1.00 49.16 197 ARG A CA 1
ATOM 1550 C C . ARG A 1 197 ? 6.674 38.832 -33.410 1.00 49.16 197 ARG A C 1
ATOM 1552 O O . ARG A 1 197 ? 5.729 38.268 -32.861 1.00 49.16 197 ARG A O 1
ATOM 1559 N N . VAL A 1 198 ? 7.740 39.285 -32.758 1.00 47.22 198 VAL A N 1
ATOM 1560 C CA . VAL A 1 198 ? 7.808 39.454 -31.305 1.00 47.22 198 VAL A CA 1
ATOM 1561 C C . VAL A 1 198 ? 6.683 40.406 -30.898 1.00 47.22 198 VAL A C 1
ATOM 1563 O O . VAL A 1 198 ? 6.671 41.577 -31.274 1.00 47.22 198 VAL A O 1
ATOM 1566 N N . ARG A 1 199 ? 5.688 39.883 -30.179 1.00 48.47 199 ARG A N 1
ATOM 1567 C CA . ARG A 1 199 ? 4.597 40.670 -29.606 1.00 48.47 199 ARG A CA 1
ATOM 1568 C C . ARG A 1 199 ? 5.010 41.077 -28.198 1.00 48.47 199 ARG A C 1
ATOM 1570 O O . ARG A 1 199 ? 4.838 40.307 -27.259 1.00 48.47 199 ARG A O 1
ATOM 1577 N N . THR A 1 200 ? 5.546 42.284 -28.062 1.00 46.28 200 THR A N 1
ATOM 1578 C CA . THR A 1 200 ? 5.753 42.935 -26.765 1.00 46.28 200 THR A CA 1
ATOM 1579 C C . THR A 1 200 ? 4.388 43.126 -26.105 1.00 46.28 200 THR A C 1
ATOM 1581 O O . THR A 1 200 ? 3.569 43.918 -26.574 1.00 46.28 200 THR A O 1
ATOM 1584 N N . GLN A 1 201 ? 4.095 42.357 -25.057 1.00 47.00 201 GLN A N 1
ATOM 1585 C CA . GLN A 1 201 ? 2.932 42.615 -24.215 1.00 47.00 201 GLN A CA 1
ATOM 1586 C C . GLN A 1 201 ? 3.293 43.749 -23.253 1.00 47.00 201 GLN A C 1
ATOM 1588 O O . GLN A 1 201 ? 4.189 43.612 -22.426 1.00 47.00 201 GLN A O 1
ATOM 1593 N N . HIS A 1 202 ? 2.609 44.884 -23.387 1.00 42.62 202 HIS A N 1
ATOM 1594 C CA . HIS A 1 202 ? 2.649 45.945 -22.389 1.00 42.62 202 HIS A CA 1
ATOM 1595 C C . HIS A 1 202 ? 2.032 45.421 -21.085 1.00 42.62 202 HIS A C 1
ATOM 1597 O O . HIS A 1 202 ? 0.844 45.103 -21.038 1.00 42.62 202 HIS A O 1
ATOM 1603 N N . LEU A 1 203 ? 2.848 45.337 -20.033 1.00 46.62 203 LEU A N 1
ATOM 1604 C CA . LEU A 1 203 ? 2.395 45.103 -18.666 1.00 46.62 203 LEU A CA 1
ATOM 1605 C C . LEU A 1 203 ? 1.598 46.326 -18.195 1.00 46.62 203 LEU A C 1
ATOM 1607 O O . LEU A 1 203 ? 2.148 47.413 -18.014 1.00 46.62 203 LEU A O 1
ATOM 1611 N N . LEU A 1 204 ? 0.293 46.145 -17.999 1.00 43.34 204 LEU A N 1
ATOM 1612 C CA . LEU A 1 204 ? -0.553 47.090 -17.276 1.00 43.34 204 LEU A CA 1
ATOM 1613 C C . LEU A 1 204 ? -0.181 47.030 -15.789 1.00 43.34 204 LEU A C 1
ATOM 1615 O O . LEU A 1 204 ? -0.393 46.023 -15.118 1.00 43.34 204 LEU A O 1
ATOM 1619 N N . SER A 1 205 ? 0.410 48.116 -15.293 1.00 39.38 205 SER A N 1
ATOM 1620 C CA . SER A 1 205 ? 0.769 48.296 -13.888 1.00 39.38 205 SER A CA 1
ATOM 1621 C C . SER A 1 205 ? -0.433 48.865 -13.129 1.00 39.38 205 SER A C 1
ATOM 1623 O O . SER A 1 205 ? -0.710 50.063 -13.191 1.00 39.38 205 SER A O 1
ATOM 1625 N N . SER A 1 206 ? -1.171 48.011 -12.421 1.00 38.31 206 SER A N 1
ATOM 1626 C CA . SER A 1 206 ? -2.187 48.451 -11.460 1.00 38.31 206 SER A CA 1
ATOM 1627 C C . SER A 1 206 ? -1.514 48.736 -10.118 1.00 38.31 206 SER A C 1
ATOM 1629 O O . SER A 1 206 ? -1.143 47.821 -9.387 1.00 38.31 206 SER A O 1
ATOM 1631 N N . ARG A 1 207 ? -1.334 50.022 -9.793 1.00 39.34 207 ARG A N 1
ATOM 1632 C CA . ARG A 1 207 ? -0.884 50.473 -8.469 1.00 39.34 207 ARG A CA 1
ATOM 1633 C C . ARG A 1 207 ? -2.067 50.484 -7.498 1.00 39.34 207 ARG A C 1
ATOM 1635 O O . ARG A 1 207 ? -2.975 51.296 -7.656 1.00 39.34 207 ARG A O 1
ATOM 1642 N N . HIS A 1 208 ? -2.024 49.640 -6.470 1.00 42.72 208 HIS A N 1
ATOM 1643 C CA . HIS A 1 208 ? -2.802 49.835 -5.245 1.00 42.72 208 HIS A CA 1
ATOM 1644 C C . HIS A 1 208 ? -1.908 50.482 -4.172 1.00 42.72 208 HIS A C 1
ATOM 1646 O O . HIS A 1 208 ? -0.817 49.969 -3.916 1.00 42.72 208 HIS A O 1
ATOM 1652 N N . PRO A 1 209 ? -2.322 51.596 -3.544 1.00 46.50 209 PRO A N 1
ATOM 1653 C CA . PRO A 1 209 ? -1.573 52.194 -2.447 1.00 46.50 209 PRO A CA 1
ATOM 1654 C C . PRO A 1 209 ? -1.878 51.436 -1.147 1.00 46.50 209 PRO A C 1
ATOM 1656 O O . PRO A 1 209 ? -3.023 51.421 -0.706 1.00 46.50 209 PRO A O 1
ATOM 1659 N N . GLY A 1 210 ? -0.869 50.806 -0.533 1.00 45.34 210 GLY A N 1
ATOM 1660 C CA . GLY A 1 210 ? -0.990 50.315 0.849 1.00 45.34 210 GLY A CA 1
ATOM 1661 C C . GLY A 1 210 ? -0.224 49.048 1.234 1.00 45.34 210 GLY A C 1
ATOM 1662 O O . GLY A 1 210 ? -0.120 48.772 2.423 1.00 45.34 210 GLY A O 1
ATOM 1663 N N . HIS A 1 211 ? 0.356 48.297 0.292 1.00 44.44 211 HIS A N 1
ATOM 1664 C CA . HIS A 1 211 ? 1.146 47.101 0.618 1.00 44.44 211 HIS A CA 1
ATOM 1665 C C . HIS A 1 211 ? 2.489 47.081 -0.125 1.00 44.44 211 HIS A C 1
ATOM 1667 O O . HIS A 1 211 ? 2.527 47.472 -1.295 1.00 44.44 211 HIS A O 1
ATOM 1673 N N . PRO A 1 212 ? 3.590 46.616 0.502 1.00 48.81 212 PRO A N 1
ATOM 1674 C CA . PRO A 1 212 ? 4.813 46.294 -0.224 1.00 48.81 212 PRO A CA 1
ATOM 1675 C C . PRO A 1 212 ? 4.499 45.146 -1.194 1.00 48.81 212 PRO A C 1
ATOM 1677 O O . PRO A 1 212 ? 4.320 43.999 -0.790 1.00 48.81 212 PRO A O 1
ATOM 1680 N N . GLY A 1 213 ? 4.331 45.481 -2.473 1.00 38.97 213 GLY A N 1
ATOM 1681 C CA . GLY A 1 213 ? 3.961 44.532 -3.514 1.00 38.97 213 GLY A CA 1
ATOM 1682 C C . GLY A 1 213 ? 5.090 43.545 -3.792 1.00 38.97 213 GLY A C 1
ATOM 1683 O O . GLY A 1 213 ? 6.183 43.937 -4.193 1.00 38.97 213 GLY A O 1
ATOM 1684 N N . THR A 1 214 ? 4.820 42.255 -3.614 1.00 46.19 214 THR A N 1
ATOM 1685 C CA . THR A 1 214 ? 5.654 41.180 -4.154 1.00 46.19 214 THR A CA 1
ATOM 1686 C C . THR A 1 214 ? 5.361 41.043 -5.647 1.00 46.19 214 THR A C 1
ATOM 1688 O O . THR A 1 214 ? 4.269 40.629 -6.035 1.00 46.19 214 THR A O 1
ATOM 1691 N N . THR A 1 215 ? 6.323 41.387 -6.500 1.00 50.06 215 THR A N 1
ATOM 1692 C CA . THR A 1 215 ? 6.223 41.154 -7.948 1.00 50.06 215 THR A CA 1
ATOM 1693 C C . THR A 1 215 ? 6.646 39.719 -8.249 1.00 50.06 215 THR A C 1
ATOM 1695 O O . THR A 1 215 ? 7.821 39.385 -8.128 1.00 50.06 215 THR A O 1
ATOM 1698 N N . ILE A 1 216 ? 5.703 38.861 -8.647 1.00 48.31 216 ILE A N 1
ATOM 1699 C CA . ILE A 1 216 ? 6.001 37.497 -9.107 1.00 48.31 216 ILE A CA 1
ATOM 1700 C C . ILE A 1 216 ? 6.071 37.516 -10.636 1.00 48.31 216 ILE A C 1
ATOM 1702 O O . ILE A 1 216 ? 5.049 37.642 -11.308 1.00 48.31 216 ILE A O 1
ATOM 1706 N N . LEU A 1 217 ? 7.277 37.390 -11.190 1.00 45.31 217 LEU A N 1
ATOM 1707 C CA . LEU A 1 217 ? 7.480 37.183 -12.623 1.00 45.31 217 LEU A CA 1
ATOM 1708 C C . LEU A 1 217 ? 7.425 35.680 -12.917 1.00 45.31 217 LEU A C 1
ATOM 1710 O O . LEU A 1 217 ? 8.226 34.911 -12.393 1.00 45.31 217 LEU A O 1
ATOM 1714 N N . ARG A 1 218 ? 6.481 35.257 -13.762 1.00 42.06 218 ARG A N 1
ATOM 1715 C CA . ARG A 1 218 ? 6.504 33.928 -14.387 1.00 42.06 218 ARG A CA 1
ATOM 1716 C C . ARG A 1 218 ? 7.021 34.073 -15.810 1.00 42.06 218 ARG A C 1
ATOM 1718 O O . ARG A 1 218 ? 6.378 34.714 -16.636 1.00 42.06 218 ARG A O 1
ATOM 1725 N N . THR A 1 219 ? 8.162 33.459 -16.085 1.00 46.31 219 THR A N 1
ATOM 1726 C CA . THR A 1 219 ? 8.737 33.330 -17.425 1.00 46.31 219 THR A CA 1
ATOM 1727 C C . THR A 1 219 ? 8.834 31.845 -17.774 1.00 46.31 219 THR A C 1
ATOM 1729 O O . THR A 1 219 ? 9.233 31.025 -16.952 1.00 46.31 219 THR A O 1
ATOM 1732 N N . GLU A 1 220 ? 8.456 31.478 -18.999 1.00 45.41 220 GLU A N 1
ATOM 1733 C CA . GLU A 1 220 ? 8.488 30.084 -19.484 1.00 45.41 220 GLU A CA 1
ATOM 1734 C C . GLU A 1 220 ? 9.862 29.688 -20.067 1.00 45.41 220 GLU A C 1
ATOM 1736 O O . GLU A 1 220 ? 10.007 28.637 -20.685 1.00 45.41 220 GLU A O 1
ATOM 1741 N N . SER A 1 221 ? 10.892 30.524 -19.887 1.00 48.66 221 SER A N 1
ATOM 1742 C CA . SER A 1 221 ? 12.240 30.287 -20.413 1.00 48.66 221 SER A CA 1
ATOM 1743 C C . SER A 1 221 ? 13.318 30.830 -19.476 1.00 48.66 221 SER A C 1
ATOM 1745 O O . SER A 1 221 ? 13.337 32.020 -19.160 1.00 48.66 221 SER A O 1
ATOM 1747 N N . ALA A 1 222 ? 14.253 29.959 -19.085 1.00 49.97 222 ALA A N 1
ATOM 1748 C CA . ALA A 1 222 ? 15.354 30.275 -18.173 1.00 49.97 222 ALA A CA 1
ATOM 1749 C C . ALA A 1 222 ? 16.291 31.375 -18.709 1.00 49.97 222 ALA A C 1
ATOM 1751 O O . ALA A 1 222 ? 16.806 32.178 -17.935 1.00 49.97 222 ALA A O 1
ATOM 1752 N N . ALA A 1 223 ? 16.463 31.471 -20.032 1.00 51.16 223 ALA A N 1
ATOM 1753 C CA . ALA A 1 223 ? 17.314 32.491 -20.648 1.00 51.16 223 ALA A CA 1
ATOM 1754 C C . ALA A 1 223 ? 16.704 33.905 -20.563 1.00 51.16 223 ALA A C 1
ATOM 1756 O O . ALA A 1 223 ? 17.432 34.888 -20.435 1.00 51.16 223 ALA A O 1
ATOM 1757 N N . ALA A 1 224 ? 15.370 34.015 -20.579 1.00 49.41 224 ALA A N 1
ATOM 1758 C CA . ALA A 1 224 ? 14.682 35.295 -20.408 1.00 49.41 224 ALA A CA 1
ATOM 1759 C C . ALA A 1 224 ? 14.761 35.797 -18.954 1.00 49.41 224 ALA A C 1
ATOM 1761 O O . ALA A 1 224 ? 14.832 37.002 -18.719 1.00 49.41 224 ALA A O 1
ATOM 1762 N N . THR A 1 225 ? 14.823 34.881 -17.984 1.00 52.38 225 THR A N 1
ATOM 1763 C CA . THR A 1 225 ? 14.923 35.202 -16.552 1.00 52.38 225 THR A CA 1
ATOM 1764 C C . THR A 1 225 ? 16.229 35.918 -16.202 1.00 52.38 225 THR A C 1
ATOM 1766 O O . THR A 1 225 ? 16.212 36.864 -15.418 1.00 52.38 225 THR A O 1
ATOM 1769 N N . VAL A 1 226 ? 17.353 35.524 -16.810 1.00 53.44 226 VAL A N 1
ATOM 1770 C CA . VAL A 1 226 ? 18.678 36.097 -16.499 1.00 53.44 226 VAL A CA 1
ATOM 1771 C C . VAL A 1 226 ? 18.805 37.542 -16.995 1.00 53.44 226 VAL A C 1
ATOM 1773 O O . VAL A 1 226 ? 19.248 38.411 -16.248 1.00 53.44 226 VAL A O 1
ATOM 1776 N N . LEU A 1 227 ? 18.350 37.828 -18.220 1.00 53.41 227 LEU A N 1
ATOM 1777 C CA . LEU A 1 227 ? 18.375 39.185 -18.785 1.00 53.41 227 LEU A CA 1
ATOM 1778 C C . LEU A 1 227 ? 17.468 40.150 -18.011 1.00 53.41 227 LEU A C 1
ATOM 1780 O O . LEU A 1 227 ? 17.830 41.303 -17.784 1.00 53.41 227 LEU A O 1
ATOM 1784 N N . GLN A 1 228 ? 16.309 39.669 -17.565 1.00 56.53 228 GLN A N 1
ATOM 1785 C CA . GLN A 1 228 ? 15.341 40.498 -16.855 1.00 56.53 228 GLN A CA 1
ATOM 1786 C C . GLN A 1 228 ? 15.759 40.759 -15.397 1.00 56.53 228 GLN A C 1
ATOM 1788 O O . GLN A 1 228 ? 15.531 41.857 -14.891 1.00 56.53 228 GLN A O 1
ATOM 1793 N N . LEU A 1 229 ? 16.444 39.810 -14.743 1.00 56.34 229 LEU A N 1
ATOM 1794 C CA . LEU A 1 229 ? 17.058 40.018 -13.424 1.00 56.34 229 LEU A CA 1
ATOM 1795 C C . LEU A 1 229 ? 18.194 41.047 -13.469 1.00 56.34 229 LEU A C 1
ATOM 1797 O O . LEU A 1 229 ? 18.271 41.893 -12.579 1.00 56.34 229 LEU A O 1
ATOM 1801 N N . HIS A 1 230 ? 19.017 41.034 -14.523 1.00 55.78 230 HIS A N 1
ATOM 1802 C CA . HIS A 1 230 ? 20.072 42.035 -14.716 1.00 55.78 230 HIS A CA 1
ATOM 1803 C C . HIS A 1 230 ? 19.499 43.455 -14.834 1.00 55.78 230 HIS A C 1
ATOM 1805 O O . HIS A 1 230 ? 19.971 44.378 -14.175 1.00 55.78 230 HIS A O 1
ATOM 1811 N N . GLN A 1 231 ? 18.417 43.615 -15.599 1.00 57.06 231 GLN A N 1
ATOM 1812 C CA . GLN A 1 231 ? 17.763 44.911 -15.792 1.00 57.06 231 GLN A CA 1
ATOM 1813 C C . GLN A 1 231 ? 17.103 45.449 -14.511 1.00 57.06 231 GLN A C 1
ATOM 1815 O O . GLN A 1 231 ? 17.111 46.655 -14.263 1.00 57.06 231 GLN A O 1
ATOM 1820 N N . VAL A 1 232 ? 16.548 44.565 -13.674 1.00 58.88 232 VAL A N 1
ATOM 1821 C CA . VAL A 1 232 ? 15.960 44.947 -12.378 1.00 58.88 232 VAL A CA 1
ATOM 1822 C C . VAL A 1 232 ? 17.045 45.328 -11.366 1.00 58.88 232 VAL A C 1
ATOM 1824 O O . VAL A 1 232 ? 16.857 46.287 -10.614 1.00 58.88 232 VAL A O 1
ATOM 1827 N N . ALA A 1 233 ? 18.187 44.635 -11.369 1.00 59.72 233 ALA A N 1
ATOM 1828 C CA . ALA A 1 233 ? 19.318 44.958 -10.501 1.00 59.72 233 ALA A CA 1
ATOM 1829 C C . ALA A 1 233 ? 19.915 46.339 -10.827 1.00 59.72 233 ALA A C 1
ATOM 1831 O O . ALA A 1 233 ? 20.125 47.142 -9.918 1.00 59.72 233 ALA A O 1
ATOM 1832 N N . GLU A 1 234 ? 20.099 46.665 -12.110 1.00 55.41 234 GLU A N 1
ATOM 1833 C CA . GLU A 1 234 ? 20.608 47.980 -12.530 1.00 55.41 234 GLU A CA 1
ATOM 1834 C C . GLU A 1 234 ? 19.663 49.122 -12.132 1.00 55.41 234 GLU A C 1
ATOM 1836 O O . GLU A 1 234 ? 20.104 50.151 -11.615 1.00 55.41 234 GLU A O 1
ATOM 1841 N N . HIS A 1 235 ? 18.350 48.931 -12.285 1.00 51.50 235 HIS A N 1
ATOM 1842 C CA . HIS A 1 235 ? 17.372 49.957 -11.917 1.00 51.50 235 HIS A CA 1
ATOM 1843 C C . HIS A 1 235 ? 17.283 50.167 -10.393 1.00 51.50 235 HIS A C 1
ATOM 1845 O O . HIS A 1 235 ? 17.079 51.291 -9.930 1.00 51.50 235 HIS A O 1
ATOM 1851 N N . ALA A 1 236 ? 17.473 49.108 -9.596 1.00 53.59 236 ALA A N 1
ATOM 1852 C CA . ALA A 1 236 ? 17.463 49.188 -8.135 1.00 53.59 236 ALA A CA 1
ATOM 1853 C C . ALA A 1 236 ? 18.700 49.909 -7.568 1.00 53.59 236 ALA A C 1
ATOM 1855 O O . ALA A 1 236 ? 18.568 50.694 -6.626 1.00 53.59 236 ALA A O 1
ATOM 1856 N N . VAL A 1 237 ? 19.880 49.705 -8.164 1.00 56.09 237 VAL A N 1
ATOM 1857 C CA . VAL A 1 237 ? 21.119 50.404 -7.775 1.00 56.09 237 VAL A CA 1
ATOM 1858 C C . VAL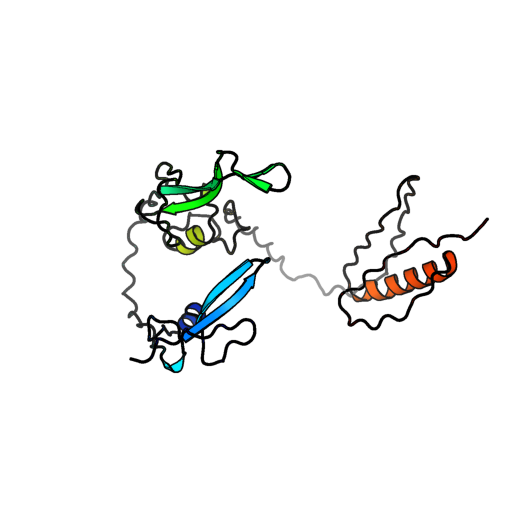 A 1 237 ? 21.002 51.907 -8.044 1.00 56.09 237 VAL A C 1
ATOM 1860 O O . VAL A 1 237 ? 21.328 52.712 -7.172 1.00 56.09 237 VAL A O 1
ATOM 1863 N N . VAL A 1 238 ? 20.460 52.294 -9.205 1.00 53.00 238 VAL A N 1
ATOM 1864 C CA . VAL A 1 238 ? 20.314 53.707 -9.599 1.00 53.00 238 VAL A CA 1
ATOM 1865 C C . VAL A 1 238 ? 19.257 54.437 -8.766 1.00 53.00 238 VAL A C 1
ATOM 1867 O O . VAL A 1 238 ? 19.439 55.604 -8.427 1.00 53.00 238 VAL A O 1
ATOM 1870 N N . GLN A 1 239 ? 18.153 53.771 -8.421 1.00 48.66 239 GLN A N 1
ATOM 1871 C CA . GLN A 1 239 ? 17.015 54.432 -7.778 1.00 48.66 239 GLN A CA 1
ATOM 1872 C C . GLN A 1 239 ? 17.069 54.413 -6.239 1.00 48.66 239 GLN A C 1
ATOM 1874 O O . GLN A 1 239 ? 16.469 55.285 -5.611 1.00 48.66 239 GLN A O 1
ATOM 1879 N N . TYR A 1 240 ? 17.783 53.456 -5.628 1.00 51.03 240 TYR A N 1
ATOM 1880 C CA . TYR A 1 240 ? 17.782 53.251 -4.170 1.00 51.03 240 TYR A CA 1
ATOM 1881 C C . TYR A 1 240 ? 19.173 53.220 -3.516 1.00 51.03 240 TYR A C 1
ATOM 1883 O O . TYR A 1 240 ? 19.251 53.049 -2.302 1.00 51.03 240 TYR A O 1
ATOM 1891 N N . GLY A 1 241 ? 20.265 53.401 -4.271 1.00 42.81 241 GLY A N 1
ATOM 1892 C CA . GLY A 1 241 ? 21.618 53.508 -3.705 1.00 42.81 241 GLY A CA 1
ATOM 1893 C C . GLY A 1 241 ? 22.100 52.245 -2.982 1.00 42.81 241 GLY A C 1
ATOM 1894 O O . GLY A 1 241 ? 22.806 52.335 -1.982 1.00 42.81 241 GLY A O 1
ATOM 1895 N N . VAL A 1 242 ? 21.692 51.063 -3.450 1.00 48.41 242 VAL A N 1
ATOM 1896 C CA . VAL A 1 242 ? 22.053 49.776 -2.835 1.00 48.41 242 VAL A CA 1
ATOM 1897 C C . VAL A 1 242 ? 23.443 49.341 -3.314 1.00 48.41 242 VAL A C 1
ATOM 1899 O O . VAL A 1 242 ? 23.658 49.202 -4.516 1.00 48.41 242 VAL A O 1
ATOM 1902 N N . GLN A 1 243 ? 24.382 49.098 -2.392 1.00 45.97 243 GLN A N 1
ATOM 1903 C CA . GLN A 1 243 ? 25.670 48.461 -2.700 1.00 45.97 243 GLN A CA 1
ATOM 1904 C C . GLN A 1 243 ? 25.538 46.937 -2.633 1.00 45.97 243 GLN A C 1
ATOM 1906 O O . G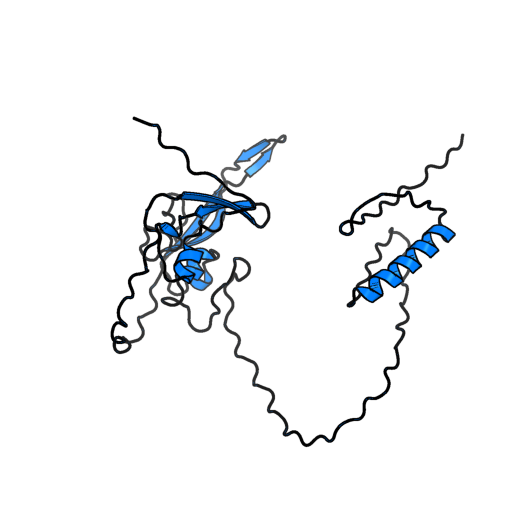LN A 1 243 ? 25.110 46.383 -1.621 1.00 45.97 243 GLN A O 1
ATOM 1911 N N . LEU A 1 244 ? 25.923 46.257 -3.713 1.00 47.38 244 LEU A N 1
ATOM 1912 C CA . LEU A 1 244 ? 26.017 44.800 -3.751 1.00 47.38 244 LEU A CA 1
ATOM 1913 C C . LEU A 1 244 ? 27.356 44.381 -3.131 1.00 47.38 244 LEU A C 1
ATOM 1915 O O . LEU A 1 244 ? 28.412 44.697 -3.673 1.00 47.38 244 LEU A O 1
ATOM 1919 N N . GLY A 1 245 ? 27.316 43.704 -1.983 1.00 41.53 245 GLY A N 1
ATOM 1920 C CA . GLY A 1 245 ? 28.500 43.090 -1.384 1.00 41.53 245 GLY A CA 1
ATOM 1921 C C . GLY A 1 245 ? 28.867 41.796 -2.110 1.00 41.53 245 GLY A C 1
ATOM 1922 O O . GLY A 1 245 ? 27.992 40.968 -2.373 1.00 41.53 245 GLY A O 1
ATOM 1923 N N . GLU A 1 246 ? 30.150 41.614 -2.422 1.00 41.91 246 GLU A N 1
ATOM 1924 C CA . GLU A 1 246 ? 30.673 40.375 -3.002 1.00 41.91 246 GLU A CA 1
ATOM 1925 C C . GLU A 1 246 ? 30.470 39.220 -2.013 1.00 41.91 246 GLU A C 1
ATOM 1927 O O . GLU A 1 246 ? 31.160 39.106 -1.001 1.00 41.91 246 GLU A O 1
ATOM 1932 N N . SER A 1 247 ? 29.494 38.360 -2.296 1.00 41.72 247 SER A N 1
ATOM 1933 C CA . SER A 1 247 ? 29.339 37.074 -1.624 1.00 41.72 247 SER A CA 1
ATOM 1934 C C . SER A 1 247 ? 29.723 35.983 -2.614 1.00 41.72 247 SER A C 1
ATOM 1936 O O . SER A 1 247 ? 29.073 35.790 -3.638 1.00 41.72 247 SER A O 1
ATOM 1938 N N . GLY A 1 248 ? 30.827 35.295 -2.326 1.00 45.81 248 GLY A N 1
ATOM 1939 C CA . GLY A 1 248 ? 31.195 34.071 -3.025 1.00 45.81 248 GLY A CA 1
ATOM 1940 C C . GLY A 1 248 ? 30.206 32.973 -2.654 1.00 45.81 248 GLY A C 1
ATOM 1941 O O . GLY A 1 248 ? 30.329 32.378 -1.585 1.00 45.81 248 GLY A O 1
ATOM 1942 N N . LEU A 1 249 ? 29.216 32.735 -3.512 1.00 40.00 249 LEU A N 1
ATOM 1943 C CA . LEU A 1 249 ? 28.282 31.620 -3.398 1.00 40.00 249 LEU A CA 1
ATOM 1944 C C . LEU A 1 249 ? 28.060 30.974 -4.769 1.00 40.00 249 LEU A C 1
ATOM 1946 O O . LEU A 1 249 ? 27.825 31.648 -5.771 1.00 40.00 249 LEU A O 1
ATOM 1950 N N . GLU A 1 250 ? 28.156 29.645 -4.767 1.00 41.81 250 GLU A N 1
ATOM 1951 C CA . GLU A 1 250 ? 27.865 28.734 -5.874 1.00 41.81 250 GLU A CA 1
ATOM 1952 C C . GLU A 1 250 ? 26.416 28.896 -6.392 1.00 41.81 250 GLU A C 1
ATOM 1954 O O . GLU A 1 250 ? 25.516 29.279 -5.634 1.00 41.81 250 GLU A O 1
ATOM 1959 N N . PRO A 1 251 ? 26.154 28.595 -7.678 1.00 36.84 251 PRO A N 1
ATOM 1960 C CA . PRO A 1 251 ? 24.863 28.837 -8.311 1.00 36.84 251 PRO A CA 1
ATOM 1961 C C . PRO A 1 251 ? 23.806 27.851 -7.795 1.00 36.84 251 PRO A C 1
ATOM 1963 O O . PRO A 1 251 ? 23.737 26.706 -8.234 1.00 36.84 251 PRO A O 1
ATOM 1966 N N . GLY A 1 252 ? 22.950 28.301 -6.876 1.00 42.59 252 GLY A N 1
ATOM 1967 C CA . GLY A 1 252 ? 21.829 27.487 -6.396 1.00 42.59 252 GLY A CA 1
ATOM 1968 C C . GLY A 1 252 ? 20.837 28.201 -5.485 1.00 42.59 252 GLY A C 1
ATOM 1969 O O . GLY A 1 252 ? 19.646 27.945 -5.600 1.00 42.59 252 GLY A O 1
ATOM 1970 N N . ASP A 1 253 ? 21.284 2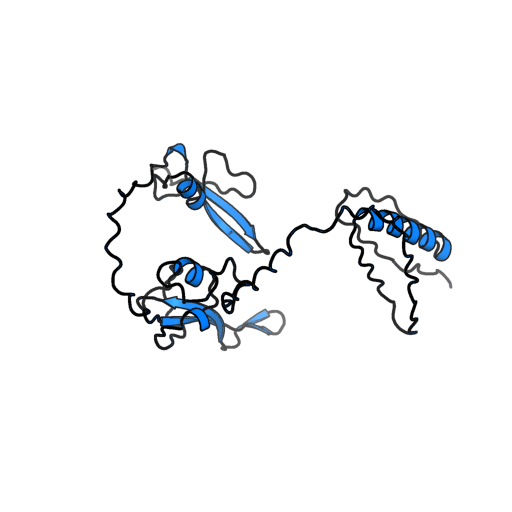9.147 -4.658 1.00 41.50 253 ASP A N 1
ATOM 1971 C CA . ASP A 1 253 ? 20.405 29.855 -3.724 1.00 41.50 253 ASP A CA 1
ATOM 1972 C C . ASP A 1 253 ? 20.812 31.325 -3.605 1.00 41.50 253 ASP A C 1
ATOM 1974 O O . ASP A 1 253 ? 21.696 31.689 -2.831 1.00 41.50 253 ASP A O 1
ATOM 1978 N N . LEU A 1 254 ? 20.148 32.197 -4.369 1.00 38.06 254 LEU A N 1
ATOM 1979 C CA . LEU A 1 254 ? 20.310 33.644 -4.238 1.00 38.06 254 LEU A CA 1
ATOM 1980 C C . LEU A 1 254 ? 19.071 34.223 -3.554 1.00 38.06 254 LEU A C 1
ATOM 1982 O O . LEU A 1 254 ? 18.047 34.506 -4.178 1.00 38.06 254 LEU A O 1
ATOM 1986 N N . ARG A 1 255 ? 19.159 34.370 -2.231 1.00 39.84 255 ARG A N 1
ATOM 1987 C CA . ARG A 1 255 ? 18.159 35.059 -1.413 1.00 39.84 255 ARG A CA 1
ATOM 1988 C C . ARG A 1 255 ? 18.608 36.509 -1.238 1.00 39.84 255 ARG A C 1
ATOM 1990 O O . ARG A 1 255 ? 19.571 36.777 -0.531 1.00 39.84 255 ARG A O 1
ATOM 1997 N N . VAL A 1 256 ? 17.927 37.443 -1.898 1.00 41.53 256 VAL A N 1
ATOM 1998 C CA . VAL A 1 256 ? 18.194 38.881 -1.743 1.00 41.53 256 VAL A CA 1
ATOM 1999 C C . VAL A 1 256 ? 17.348 39.407 -0.585 1.00 41.53 256 VAL A C 1
ATOM 2001 O O . VAL A 1 256 ? 16.143 39.606 -0.735 1.00 41.53 256 VAL A O 1
ATOM 2004 N N . GLU A 1 257 ? 17.959 39.617 0.580 1.00 38.56 257 GLU A N 1
ATOM 2005 C CA . GLU A 1 257 ? 17.329 40.354 1.680 1.00 38.56 257 GLU A CA 1
ATOM 2006 C C . GLU A 1 257 ? 17.628 41.850 1.553 1.00 38.56 257 GLU A C 1
ATOM 2008 O O . GLU A 1 257 ? 18.768 42.295 1.669 1.00 38.56 257 GLU A O 1
ATOM 2013 N N . LEU A 1 258 ? 16.580 42.645 1.332 1.00 39.88 258 LEU A N 1
ATOM 2014 C CA . LEU A 1 258 ? 16.661 44.102 1.364 1.00 39.88 258 LEU A CA 1
ATOM 2015 C C . LEU A 1 258 ? 16.514 44.572 2.813 1.00 39.88 258 LEU A C 1
ATOM 2017 O O . LEU A 1 258 ? 15.409 44.615 3.354 1.00 39.88 258 LEU A O 1
ATOM 2021 N N . SER A 1 259 ? 17.630 44.931 3.445 1.00 37.91 259 SER A N 1
ATOM 2022 C CA . SER A 1 259 ? 17.606 45.594 4.751 1.00 37.91 259 SER A CA 1
ATOM 2023 C C . SER A 1 259 ? 17.381 47.100 4.576 1.00 37.91 259 SER A C 1
ATOM 2025 O O . SER A 1 259 ? 18.093 47.730 3.792 1.00 37.91 259 SER A O 1
ATOM 2027 N N . PRO A 1 260 ? 16.425 47.719 5.292 1.00 37.91 260 PRO A N 1
ATOM 2028 C CA . PRO A 1 260 ? 16.245 49.161 5.229 1.00 37.91 260 PRO A CA 1
ATOM 2029 C C . PRO A 1 260 ? 17.429 49.877 5.890 1.00 37.91 260 PRO A C 1
ATOM 2031 O O . PRO A 1 260 ? 17.791 49.601 7.037 1.00 37.91 260 PRO A O 1
ATOM 2034 N N . HIS A 1 261 ? 18.005 50.829 5.157 1.00 37.41 261 HIS A N 1
ATOM 2035 C CA . HIS A 1 261 ? 19.050 51.726 5.635 1.00 37.41 261 HIS A CA 1
ATOM 2036 C C . HIS A 1 261 ? 18.512 52.520 6.837 1.00 37.41 261 HIS A C 1
ATOM 2038 O O . HIS A 1 261 ? 17.583 53.320 6.700 1.00 37.41 261 HIS A O 1
ATOM 2044 N N . ARG A 1 262 ? 19.067 52.303 8.036 1.00 40.00 262 ARG A N 1
ATOM 2045 C CA . ARG A 1 262 ? 18.799 53.193 9.172 1.00 40.00 262 ARG A CA 1
ATOM 2046 C C . ARG A 1 262 ? 19.510 54.513 8.901 1.00 40.00 262 ARG A C 1
ATOM 2048 O O . ARG A 1 262 ? 20.734 54.552 8.815 1.00 40.00 262 ARG A O 1
ATOM 2055 N N . ASN A 1 263 ? 18.727 55.574 8.742 1.00 34.34 263 ASN A N 1
ATOM 2056 C CA . ASN A 1 263 ? 19.230 56.940 8.724 1.00 34.34 263 ASN A CA 1
ATOM 2057 C C . ASN A 1 263 ? 19.768 57.279 10.123 1.00 34.34 263 ASN A C 1
ATOM 2059 O O . ASN A 1 263 ? 19.021 57.120 11.094 1.00 34.34 263 ASN A O 1
ATOM 2063 N N . PRO A 1 264 ? 21.019 57.739 10.265 1.00 40.34 264 PRO A N 1
ATOM 2064 C CA . PRO A 1 264 ? 21.482 58.309 11.514 1.00 40.34 264 PRO A CA 1
ATOM 2065 C C . PRO A 1 264 ? 21.077 59.783 11.534 1.00 40.34 264 PRO A C 1
ATOM 2067 O O . PRO A 1 264 ? 21.513 60.544 10.674 1.00 40.34 264 PRO A O 1
ATOM 2070 N N . SER A 1 265 ? 20.254 60.210 12.489 1.00 37.38 265 SER A N 1
ATOM 2071 C CA . SER A 1 265 ? 20.167 61.629 12.854 1.00 37.38 265 SER A CA 1
ATOM 2072 C C . SER A 1 265 ? 19.579 61.829 14.250 1.00 37.38 265 SER A C 1
ATOM 2074 O O . SER A 1 265 ? 18.453 61.408 14.502 1.00 37.38 265 SER A O 1
ATOM 2076 N N . CYS A 1 266 ? 20.377 62.560 15.038 1.00 38.62 266 CYS A N 1
ATOM 2077 C CA . CYS A 1 266 ? 20.078 63.375 16.222 1.00 38.62 266 CYS A CA 1
ATOM 2078 C C . CYS A 1 266 ? 19.778 62.660 17.543 1.00 38.62 266 CYS A C 1
ATOM 2080 O O . CYS A 1 266 ? 18.673 62.104 17.709 1.00 38.62 266 CYS A O 1
#

Sequence (266 aa):
MTPPHDPPTYTDNVPDHLKTTGQLRADGLRPGTVAPAGWWIQTFAGDRWRTELHDVRSAVPLPTTPPTSEPEPAPPAEPTAMTIVTWTKPVRRRDNGRWVETGQRAPLKTHVSLDGARTVCGFDLPDHADVTTATTDWHLHTDCYNCAYRLWPDHAPAGYIRPTDSHDFPMRPRVPAPPRPRTRSPLMPPVHPRSTRVRTQHLLSSRHPGHPGTTILRTESAAATVLQLHQVAEHAVVQYGVQLGESGLEPGDLRVELSPHRNPSC

Secondary structure (DSSP, 8-state):
-PPPPPPPEESS---TTEEEHHHHHHTTEE-SSSS-SEEEEEEETTEEEEEEEEETTT-EEPP-----------S-PPPPPBEEEEEEEEEEEEETTEEEEEEEEEEEEEEEESSSSBBTTSPBPPTT-EEPPPBS-HHHH---HHHHHHHTTTTPPTTBPPPSSGGGTTTPB-PPPPPPP----S-PPP------------------TTS--------S-HHHHHHHHHHHHHHHHHHH----------TT--------------

Radius of gyration: 30.23 Å; chains: 1; bounding box: 50×87×77 Å

Foldseek 3Di:
DDPPDDAEEEEPDDDPQKDFQVVQVVVQWGALDPDANYWYWYADPNDTDITGIGGNVNIDGDPPPPPPPPPPPDDQPDQQFKKKWWDWDFDWDDDPNDTDGPPDIDTDWIFIGRVVQATQLGHGRDPPIDIDDTGSVSLQGGLDLSSQQSCPPVNDDPQWDRDPDSVCPSTHGNDPDDPDPPPPPPPDDDDDDDDDDDDDDDDDDDDDPDDPDDDDDDDPDPVVVVVVVVVVVVVCCVPPVDDDDDDPDDPDDDDDDDDDDDDDDD